Protein AF-A0A7S1HS70-F1 (afdb_monomer_lite)

Secondary structure (DSSP, 8-state):
-----PPPPPPP----------EETTEEHHHHHHHHHHHTTT---SSEEEETTTTEEEE-GGG---HHHHHHHHHHHHHHHHHHHHHHHHHS-----HHHHHHHHHHHHHHHHHHHHHHHHHHHHHHHGGGT--HHHHHHHHHHHHHHHHHHHHHHHHHTT--THHHHHHHHHHHHHS-GGG--

pLDDT: mean 82.98, std 17.83, range [34.03, 96.62]

Foldseek 3Di:
DDDDDDDDDDDDDDDPPPDPQDAQLNHGQLVVVVQLLCLLLLHHDDQWHQDPVVRFIFGHVNSNDDPVVRVLSRLSSLNSSLLVLLVVLLPPDDPADPLVVVLSVVSVVLSVVSVVLSVVVVVVCVVQPCPVDDSVVSSVSCVVSSVVSVLSSVLSVVQSPDHDVRNVVSVVCCVVPPDPVPPD

Organism: NCBI:txid73025

InterPro domains:
  IPR007259 Gamma-tubulin complex component protein [PTHR19302] (27-183)
  IPR041470 Gamma tubulin complex component protein, N-terminal [PF17681] (33-183)

Structure (mmCIF, N/CA/C/O backbone):
data_AF-A0A7S1HS70-F1
#
_entry.id   AF-A0A7S1HS70-F1
#
loop_
_atom_site.group_PDB
_atom_site.id
_atom_site.type_symbol
_atom_site.label_atom_id
_atom_site.label_alt_id
_atom_site.label_comp_id
_atom_site.label_asym_id
_atom_site.label_entity_id
_atom_site.label_seq_id
_atom_site.pdbx_PDB_ins_code
_atom_site.Cartn_x
_atom_site.Cartn_y
_atom_site.Cartn_z
_atom_site.occupancy
_atom_site.B_iso_or_equiv
_atom_site.auth_seq_id
_atom_site.auth_comp_id
_atom_site.auth_asym_id
_atom_site.auth_atom_id
_atom_site.pdbx_PDB_model_num
ATOM 1 N N . LEU A 1 1 ? -27.658 -26.715 51.120 1.00 42.38 1 LEU A N 1
ATOM 2 C CA . LEU A 1 1 ? -26.267 -26.371 50.750 1.00 42.38 1 LEU A CA 1
ATOM 3 C C . LEU A 1 1 ? -26.283 -25.408 49.563 1.00 42.38 1 LEU A C 1
ATOM 5 O O . LEU A 1 1 ? -26.496 -25.846 48.443 1.00 42.38 1 LEU A O 1
ATOM 9 N N . ARG A 1 2 ? -26.165 -24.095 49.806 1.00 34.03 2 ARG A N 1
ATOM 10 C CA . ARG A 1 2 ? -26.038 -23.062 48.760 1.00 34.03 2 ARG A CA 1
ATOM 11 C C . ARG A 1 2 ? -24.635 -22.465 48.862 1.00 34.03 2 ARG A C 1
ATOM 13 O O . ARG A 1 2 ? -24.310 -21.880 49.890 1.00 34.03 2 ARG A O 1
ATOM 20 N N . ALA A 1 3 ? -23.816 -22.661 47.832 1.00 40.47 3 ALA A N 1
ATOM 21 C CA . ALA A 1 3 ? -22.473 -22.103 47.753 1.00 40.47 3 ALA A CA 1
ATOM 22 C C . ALA A 1 3 ? -22.544 -20.601 47.434 1.00 40.47 3 ALA A C 1
ATOM 24 O O . ALA A 1 3 ? -23.24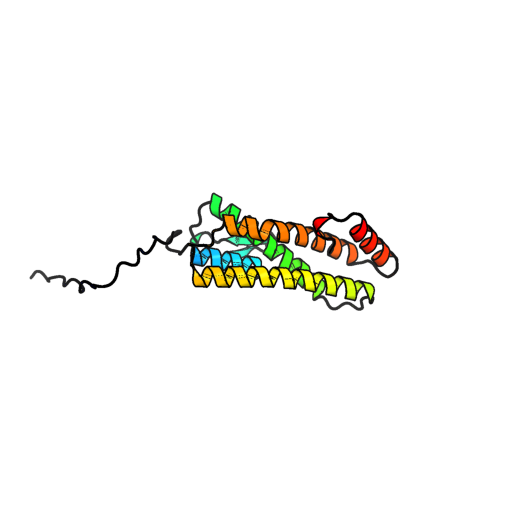6 -20.167 46.520 1.00 40.47 3 ALA A O 1
ATOM 25 N N . ARG A 1 4 ? -21.845 -19.815 48.251 1.00 35.72 4 ARG A N 1
ATOM 26 C CA . ARG A 1 4 ? -21.725 -18.360 48.185 1.00 35.72 4 ARG A CA 1
ATOM 27 C C . ARG A 1 4 ? -20.687 -18.026 47.111 1.00 35.72 4 ARG A C 1
ATOM 29 O O . ARG A 1 4 ? -19.523 -18.360 47.274 1.00 35.72 4 ARG A O 1
ATOM 36 N N . VAL A 1 5 ? -21.118 -17.404 46.017 1.00 45.28 5 VAL A N 1
ATOM 37 C CA . VAL A 1 5 ? -20.221 -16.875 44.979 1.00 45.28 5 VAL A CA 1
ATOM 38 C C . VAL A 1 5 ? -19.510 -15.646 45.552 1.00 45.28 5 VAL A C 1
ATOM 40 O O . VAL A 1 5 ? -20.141 -14.609 45.774 1.00 45.28 5 VAL A O 1
ATOM 43 N N . GLU A 1 6 ? -18.217 -15.774 45.849 1.00 35.91 6 GLU A N 1
ATOM 44 C CA . GLU A 1 6 ? -17.352 -14.644 46.193 1.00 35.91 6 GLU A CA 1
ATOM 45 C C . GLU A 1 6 ? -17.137 -13.756 44.961 1.00 35.91 6 GLU A C 1
ATOM 47 O O . GLU A 1 6 ? -16.857 -14.234 43.862 1.00 35.91 6 GLU A O 1
ATOM 52 N N . ARG A 1 7 ? -17.317 -12.442 45.137 1.00 38.91 7 ARG A N 1
ATOM 53 C CA . ARG A 1 7 ? -17.050 -11.433 44.103 1.00 38.91 7 ARG A CA 1
ATOM 54 C C . ARG A 1 7 ? -15.573 -11.021 44.159 1.00 38.91 7 ARG A C 1
ATOM 56 O O . ARG A 1 7 ? -15.053 -10.890 45.267 1.00 38.91 7 ARG A O 1
ATOM 63 N N . PRO A 1 8 ? -14.925 -10.729 43.019 1.00 40.25 8 PRO A N 1
ATOM 64 C CA . PRO A 1 8 ? -13.563 -10.207 43.014 1.00 40.25 8 PRO A CA 1
ATOM 65 C C . PRO A 1 8 ? -13.504 -8.765 43.561 1.00 40.25 8 PRO A C 1
ATOM 67 O O . PRO A 1 8 ? -14.520 -8.055 43.558 1.00 40.25 8 PRO A O 1
ATOM 70 N N . PRO A 1 9 ? -12.331 -8.323 44.058 1.00 40.44 9 PRO A N 1
ATOM 71 C CA . PRO A 1 9 ? -12.185 -7.053 44.758 1.00 40.44 9 PRO A CA 1
ATOM 72 C C . PRO A 1 9 ? -12.348 -5.854 43.815 1.00 40.44 9 PRO A C 1
ATOM 74 O O . PRO A 1 9 ? -11.911 -5.865 42.666 1.00 40.44 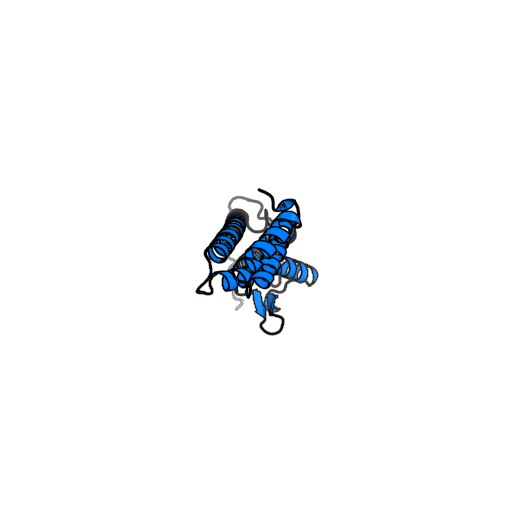9 PRO A O 1
ATOM 77 N N . ARG A 1 10 ? -12.977 -4.793 44.334 1.00 44.31 10 ARG A N 1
ATOM 78 C CA . ARG A 1 10 ? -13.121 -3.496 43.661 1.00 44.31 10 ARG A CA 1
ATOM 79 C C . ARG A 1 10 ? -11.757 -2.807 43.589 1.00 44.31 10 ARG A C 1
ATOM 81 O O . ARG A 1 10 ? -11.212 -2.446 44.630 1.00 44.31 10 ARG A O 1
ATOM 88 N N . SER A 1 11 ? -11.236 -2.589 42.383 1.00 46.66 11 SER A N 1
ATOM 89 C CA . SER A 1 11 ? -10.095 -1.701 42.172 1.00 46.66 11 SER A CA 1
ATOM 90 C C . SER A 1 11 ? -10.536 -0.242 42.326 1.00 46.66 11 SER A C 1
ATOM 92 O O . SER A 1 11 ? -11.478 0.230 41.690 1.00 46.66 11 SER A O 1
ATOM 94 N N . VAL A 1 12 ? -9.855 0.464 43.225 1.00 47.16 12 VAL A N 1
ATOM 95 C CA . VAL A 1 12 ? -9.922 1.915 43.401 1.00 47.16 12 VAL A CA 1
ATOM 96 C C . VAL A 1 12 ? -8.691 2.486 42.701 1.00 47.16 12 VAL A C 1
ATOM 98 O O . VAL A 1 12 ? -7.574 2.152 43.087 1.00 47.16 12 VAL A O 1
ATOM 101 N N . GLY A 1 13 ? -8.871 3.323 41.677 1.00 38.88 13 GLY A N 1
ATOM 102 C CA . GLY A 1 13 ? -7.750 4.029 41.053 1.00 38.88 13 GLY A CA 1
ATOM 103 C C . GLY A 1 13 ? -8.094 4.756 39.754 1.00 38.88 13 GLY A C 1
ATOM 104 O O . GLY A 1 13 ? -8.342 4.117 38.742 1.00 38.88 13 GLY A O 1
ATOM 105 N N . GLY A 1 14 ? -8.069 6.094 39.807 1.00 35.25 14 GLY A N 1
ATOM 106 C CA . GLY A 1 14 ? -7.708 6.993 38.700 1.00 35.25 14 GLY A CA 1
ATOM 107 C C . GLY A 1 14 ? -8.530 6.910 37.413 1.00 35.25 14 GLY A C 1
ATOM 108 O O . GLY A 1 14 ? -8.144 6.233 36.468 1.00 35.25 14 GLY A O 1
ATOM 109 N N . GLY A 1 15 ? -9.612 7.688 37.333 1.00 36.94 15 GLY A N 1
ATOM 110 C CA . GLY A 1 15 ? -10.400 7.869 36.114 1.00 36.94 15 GLY A CA 1
ATOM 111 C C . GLY 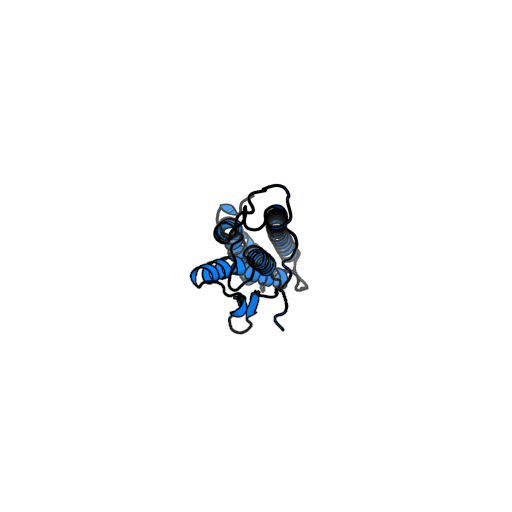A 1 15 ? -9.650 8.634 35.019 1.00 36.94 15 GLY A C 1
ATOM 112 O O . GLY A 1 15 ? -9.931 9.805 34.779 1.00 36.94 15 GLY A O 1
ATOM 113 N N . ALA A 1 16 ? -8.749 7.960 34.305 1.00 42.34 16 ALA A N 1
ATOM 114 C CA . ALA A 1 16 ? -8.543 8.257 32.896 1.00 42.34 16 ALA A CA 1
ATOM 115 C C . ALA A 1 16 ? -9.801 7.769 32.172 1.00 42.34 16 ALA A C 1
ATOM 117 O O . ALA A 1 16 ? -10.142 6.588 32.218 1.00 42.34 16 ALA A O 1
ATOM 118 N N . ARG A 1 17 ? -10.548 8.692 31.567 1.00 39.94 17 ARG A N 1
ATOM 119 C CA . ARG A 1 17 ? -11.724 8.380 30.755 1.00 39.94 17 ARG A CA 1
ATOM 120 C C . ARG A 1 17 ? -11.260 7.555 29.550 1.00 39.94 17 ARG A C 1
ATOM 122 O O . ARG A 1 17 ? -10.901 8.128 28.528 1.00 39.94 17 ARG A O 1
ATOM 129 N N . LEU A 1 18 ? -11.226 6.229 29.690 1.00 43.59 18 LEU A N 1
ATOM 130 C CA . LEU A 1 18 ? -11.027 5.303 28.581 1.00 43.59 18 LEU A CA 1
ATOM 131 C C . LEU A 1 18 ? -12.196 5.540 27.626 1.00 43.59 18 LEU A C 1
ATOM 133 O O . LEU A 1 18 ? -13.344 5.219 27.939 1.00 43.59 18 LEU A O 1
ATOM 137 N N . GLN A 1 19 ? -11.926 6.215 26.509 1.00 49.56 19 GLN A N 1
ATOM 138 C CA . GLN A 1 19 ? -12.885 6.263 25.415 1.00 49.56 19 GLN A CA 1
ATOM 139 C C . GLN A 1 19 ? -13.170 4.805 25.029 1.00 49.56 19 GLN A C 1
ATOM 141 O O . GLN A 1 19 ? -12.221 4.021 24.981 1.00 49.56 19 GLN A O 1
ATOM 146 N N . PRO A 1 20 ? -14.433 4.401 24.829 1.00 53.44 20 PRO A N 1
ATOM 147 C CA . PRO A 1 20 ? -14.717 3.041 24.405 1.00 53.44 20 PRO A CA 1
ATOM 148 C C . PRO A 1 20 ? -14.046 2.828 23.047 1.00 53.44 20 PRO A C 1
ATOM 150 O O . PRO A 1 20 ? -14.456 3.436 22.060 1.00 53.44 20 PRO A O 1
ATOM 153 N N . GLU A 1 21 ? -12.986 2.016 23.008 1.00 62.22 21 GLU A N 1
ATOM 154 C CA . GLU A 1 21 ? -12.428 1.542 21.745 1.00 62.22 21 GLU A CA 1
ATOM 155 C C . GLU A 1 21 ? -13.569 0.879 20.970 1.00 62.22 21 GLU A C 1
ATOM 157 O O . GLU A 1 21 ? -14.346 0.104 21.532 1.00 62.22 21 GLU A O 1
ATOM 162 N N . ALA A 1 22 ? -13.744 1.237 19.700 1.00 74.06 22 ALA A N 1
ATOM 163 C CA . ALA A 1 22 ? -14.735 0.569 18.874 1.00 74.06 22 ALA A CA 1
ATOM 164 C C . ALA A 1 22 ? -14.267 -0.869 18.613 1.00 74.06 22 ALA A C 1
ATOM 166 O O . ALA A 1 22 ? -13.096 -1.098 18.317 1.00 74.06 22 ALA A O 1
ATOM 167 N N . TYR A 1 23 ? -15.185 -1.831 18.709 1.00 79.62 23 TYR A N 1
ATOM 168 C CA . TYR A 1 23 ? -14.919 -3.238 18.408 1.00 79.62 23 TYR A CA 1
ATOM 169 C C . TYR A 1 23 ? -15.801 -3.707 17.248 1.00 79.62 23 TYR A C 1
ATOM 171 O O . TYR A 1 23 ? -16.989 -3.379 17.190 1.00 79.62 23 TYR A O 1
ATOM 179 N N . TRP A 1 24 ? -15.245 -4.527 16.357 1.00 82.44 24 TRP A N 1
ATOM 180 C CA . TRP A 1 24 ? -15.966 -5.235 15.296 1.00 82.44 24 TRP A CA 1
ATOM 181 C C . TRP A 1 24 ? -15.868 -6.736 15.560 1.00 82.44 24 TRP A C 1
ATOM 183 O O . TRP A 1 24 ? -14.778 -7.288 15.588 1.00 82.44 24 TRP A O 1
ATOM 193 N N . ALA A 1 25 ? -16.999 -7.378 15.871 1.00 82.31 25 ALA A N 1
ATOM 194 C CA . ALA A 1 25 ? -17.055 -8.779 16.322 1.00 82.31 25 ALA A CA 1
ATOM 195 C C . ALA A 1 25 ? -16.042 -9.150 17.434 1.00 82.31 25 ALA A C 1
ATOM 197 O O . ALA A 1 25 ? -15.530 -10.262 17.476 1.00 82.31 25 ALA A O 1
ATOM 198 N N . GLY A 1 26 ? -15.758 -8.224 18.358 1.00 82.75 26 GLY A N 1
ATOM 199 C CA . GLY A 1 26 ? -14.789 -8.441 19.442 1.00 82.75 26 GLY A CA 1
ATOM 200 C C . GLY A 1 26 ? -13.333 -8.136 19.071 1.00 82.75 26 GLY A C 1
ATOM 201 O O . GLY A 1 26 ? -12.466 -8.203 19.938 1.00 82.75 26 GLY A O 1
ATOM 202 N N . VAL A 1 27 ? -13.065 -7.726 17.830 1.00 86.75 27 VAL A N 1
ATOM 203 C CA . VAL A 1 27 ? -11.756 -7.241 17.382 1.00 86.75 27 VAL A CA 1
ATOM 204 C C . VAL A 1 27 ? -11.667 -5.725 17.591 1.00 86.75 27 VAL A C 1
ATOM 206 O O . VAL A 1 27 ? -12.553 -5.011 17.116 1.00 86.75 27 VAL A O 1
ATOM 209 N N . PRO A 1 28 ? -10.634 -5.200 18.277 1.00 90.00 28 PRO A N 1
ATOM 210 C CA . PRO A 1 28 ? -10.442 -3.757 18.413 1.00 90.00 28 PRO A CA 1
ATOM 211 C C . PRO A 1 28 ? -10.252 -3.084 17.048 1.00 90.00 28 PRO A C 1
ATOM 213 O O . PRO A 1 28 ? -9.500 -3.581 16.209 1.00 90.00 28 PRO A O 1
ATOM 216 N N . GLU A 1 29 ? -10.843 -1.908 16.837 1.00 89.88 29 GLU A N 1
ATOM 217 C CA . GLU A 1 29 ? -10.663 -1.130 15.602 1.00 89.88 29 GLU A CA 1
ATOM 218 C C . GLU A 1 29 ? -9.180 -0.854 15.322 1.00 89.88 29 GLU A C 1
ATOM 220 O O . GLU A 1 29 ? -8.735 -0.972 14.183 1.00 89.88 29 GLU A O 1
ATOM 225 N N . ALA A 1 30 ? -8.388 -0.571 16.362 1.00 92.00 30 ALA A N 1
ATOM 226 C CA . ALA A 1 30 ? -6.947 -0.373 16.236 1.00 92.00 30 ALA A CA 1
ATOM 227 C C . ALA A 1 30 ? -6.222 -1.598 15.645 1.00 92.00 30 ALA A C 1
ATOM 229 O O . ALA A 1 30 ? -5.277 -1.428 14.876 1.00 92.00 30 ALA A O 1
ATOM 230 N N . ALA A 1 31 ? -6.684 -2.819 15.940 1.00 93.06 31 ALA A N 1
ATOM 231 C CA . ALA A 1 31 ? -6.126 -4.033 15.350 1.00 93.06 31 ALA A CA 1
ATOM 232 C C . ALA A 1 31 ? -6.428 -4.104 13.846 1.00 93.06 31 ALA A C 1
ATOM 234 O O . ALA A 1 31 ? -5.541 -4.417 13.058 1.00 93.06 31 ALA A O 1
ATOM 235 N N . ILE A 1 32 ? -7.634 -3.717 13.421 1.00 94.38 32 ILE A N 1
ATOM 236 C CA . ILE A 1 32 ? -7.966 -3.667 11.991 1.00 94.38 32 ILE A CA 1
ATOM 237 C C . ILE A 1 32 ? -7.217 -2.537 11.278 1.00 94.38 32 ILE A C 1
ATOM 239 O O . ILE A 1 32 ? -6.747 -2.727 10.161 1.00 94.38 32 ILE A O 1
ATOM 243 N N . LEU A 1 33 ? -7.032 -1.376 11.910 1.00 95.75 33 LEU A N 1
ATOM 244 C CA . LEU A 1 33 ? -6.190 -0.311 11.352 1.00 95.75 33 LEU A CA 1
ATOM 245 C C . LEU A 1 33 ? -4.734 -0.772 11.181 1.00 95.75 33 LEU A C 1
ATOM 247 O O . LEU A 1 33 ? -4.098 -0.429 10.185 1.00 95.75 33 LEU A O 1
ATOM 251 N N . GLN A 1 34 ? -4.219 -1.575 12.115 1.00 95.44 34 GLN A N 1
ATOM 252 C CA . GLN A 1 34 ? -2.879 -2.152 12.024 1.00 95.44 34 GLN A CA 1
ATOM 253 C C . GLN A 1 34 ? -2.773 -3.131 10.845 1.00 95.44 34 GLN A C 1
ATOM 255 O O . GLN A 1 34 ? -1.820 -3.043 10.072 1.00 95.44 34 GLN A O 1
ATOM 260 N N . GLU A 1 35 ? -3.772 -3.996 10.661 1.00 95.56 35 GLU A N 1
ATOM 261 C CA . GLU A 1 35 ? -3.879 -4.907 9.513 1.00 95.56 35 GLU A CA 1
ATOM 262 C C . GLU A 1 35 ? -3.942 -4.153 8.181 1.00 95.56 35 GLU A C 1
ATOM 264 O O . GLU A 1 35 ? -3.248 -4.502 7.229 1.00 95.56 35 GLU A O 1
ATOM 269 N N . VAL A 1 36 ? -4.715 -3.065 8.120 1.00 96.62 36 VAL A N 1
ATOM 270 C CA . VAL A 1 36 ? -4.788 -2.196 6.936 1.00 96.62 36 VAL A CA 1
ATOM 271 C C . VAL A 1 36 ? -3.422 -1.590 6.620 1.00 96.62 36 VAL A C 1
ATOM 273 O O . VAL A 1 36 ? -3.035 -1.529 5.454 1.00 96.62 36 VAL A O 1
ATOM 276 N N . LEU A 1 37 ? -2.672 -1.158 7.638 1.00 96.38 37 LEU A N 1
ATOM 277 C CA . LEU A 1 37 ? -1.322 -0.621 7.458 1.00 96.38 37 LEU A CA 1
ATOM 278 C C . LEU A 1 37 ? -0.310 -1.693 7.032 1.00 96.38 37 LEU A C 1
ATOM 280 O O . LEU A 1 37 ? 0.629 -1.350 6.319 1.00 96.38 37 LEU A O 1
ATOM 284 N N . TYR A 1 38 ? -0.479 -2.959 7.428 1.00 95.44 38 TYR A N 1
ATOM 285 C CA . TYR A 1 38 ? 0.323 -4.067 6.895 1.00 95.44 38 TYR A CA 1
ATOM 286 C C . TYR A 1 38 ? -0.003 -4.341 5.429 1.00 95.44 38 TYR A C 1
ATOM 288 O O . TYR A 1 38 ? 0.905 -4.350 4.596 1.00 95.44 38 TYR A O 1
ATOM 296 N N . ALA A 1 39 ? -1.288 -4.435 5.089 1.00 96.12 39 ALA A N 1
ATOM 297 C CA . ALA A 1 39 ? -1.722 -4.610 3.709 1.00 96.12 39 ALA A CA 1
ATOM 298 C C . ALA A 1 39 ? -1.242 -3.458 2.814 1.00 96.12 39 ALA A C 1
ATOM 300 O O . ALA A 1 39 ? -0.781 -3.704 1.707 1.00 96.12 39 ALA A O 1
ATOM 301 N N . ALA A 1 40 ? -1.250 -2.213 3.307 1.00 94.94 40 ALA A N 1
ATOM 302 C CA . ALA A 1 40 ? -0.706 -1.045 2.609 1.00 94.94 40 ALA A CA 1
ATOM 303 C C . ALA A 1 40 ? 0.813 -1.133 2.334 1.00 94.94 40 ALA A C 1
ATOM 305 O O . ALA A 1 40 ? 1.310 -0.478 1.4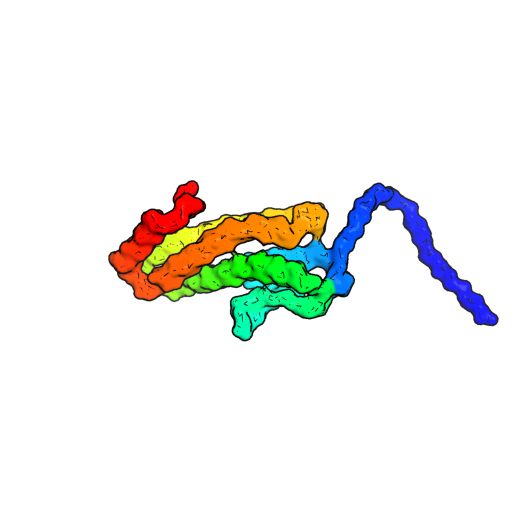25 1.00 94.94 40 ALA A O 1
ATOM 306 N N . GLN A 1 41 ? 1.559 -1.962 3.071 1.00 92.69 41 GLN A N 1
ATOM 307 C CA . GLN A 1 41 ? 2.975 -2.261 2.795 1.00 92.69 41 GLN A CA 1
ATOM 308 C C . GLN A 1 41 ? 3.158 -3.407 1.796 1.00 92.69 41 GLN A C 1
ATOM 310 O O . GLN A 1 41 ? 4.291 -3.758 1.477 1.00 92.69 41 GLN A O 1
ATOM 315 N N . GLY A 1 42 ? 2.064 -4.009 1.326 1.00 93.06 42 GLY A N 1
ATOM 316 C CA . GLY A 1 42 ? 2.112 -5.211 0.509 1.00 93.06 42 GLY A CA 1
ATOM 317 C C . GLY A 1 42 ? 2.308 -6.495 1.317 1.00 93.06 42 GLY A C 1
ATOM 318 O O . GLY A 1 42 ? 2.741 -7.496 0.752 1.00 93.06 42 GLY A O 1
ATOM 319 N N . ILE A 1 43 ? 2.023 -6.474 2.625 1.00 93.50 43 ILE A N 1
ATOM 320 C CA . ILE A 1 43 ? 2.219 -7.606 3.538 1.00 93.50 43 ILE A CA 1
ATOM 321 C C . ILE A 1 43 ? 0.857 -8.186 3.929 1.00 93.50 43 ILE A C 1
ATOM 323 O O . ILE A 1 43 ? -0.045 -7.449 4.323 1.00 93.50 43 ILE A O 1
ATOM 327 N N . GLU A 1 44 ? 0.719 -9.507 3.843 1.00 94.31 44 GLU A N 1
ATOM 328 C CA . GLU A 1 44 ? -0.457 -10.224 4.341 1.00 94.31 44 GLU A CA 1
ATOM 329 C C . GLU A 1 44 ? -0.466 -10.261 5.876 1.00 94.31 44 GLU A C 1
ATOM 331 O O . GLU A 1 44 ? 0.557 -10.522 6.514 1.00 94.31 44 GLU A O 1
ATOM 336 N N . GLY A 1 45 ? -1.625 -9.971 6.463 1.00 93.31 45 GLY A N 1
ATOM 337 C CA . GLY A 1 45 ? -1.855 -9.971 7.904 1.00 93.31 45 GLY A CA 1
ATOM 338 C C . GLY A 1 45 ? -2.668 -11.178 8.370 1.00 93.31 45 GLY A C 1
ATOM 339 O O . GLY A 1 45 ? -2.761 -12.198 7.693 1.00 93.31 45 GLY A O 1
ATOM 340 N N . HIS A 1 46 ? -3.266 -11.067 9.553 1.00 93.50 46 HIS A N 1
ATOM 341 C CA . HIS A 1 46 ? -4.159 -12.091 10.091 1.00 93.50 46 HIS A CA 1
ATOM 342 C C . HIS A 1 46 ? -5.581 -12.011 9.513 1.00 93.50 46 HIS A C 1
ATOM 344 O O . HIS A 1 46 ? -6.172 -13.034 9.181 1.00 93.50 46 HIS A O 1
ATOM 350 N N . TYR A 1 47 ? -6.111 -10.795 9.387 1.00 94.75 47 TYR A N 1
ATOM 351 C CA . TYR A 1 47 ? -7.465 -10.506 8.918 1.00 94.75 47 TYR A CA 1
ATOM 352 C C . TYR A 1 47 ? -7.493 -9.985 7.483 1.00 94.75 47 TYR A C 1
ATOM 354 O O . TYR A 1 47 ? -8.555 -9.973 6.869 1.00 94.75 47 TYR A O 1
ATOM 362 N N . ILE A 1 48 ? -6.368 -9.508 6.941 1.00 96.19 48 ILE A N 1
ATOM 363 C CA . ILE A 1 48 ? -6.290 -9.030 5.556 1.00 96.19 48 ILE A CA 1
ATOM 364 C C . ILE A 1 48 ? -5.272 -9.857 4.780 1.00 96.19 48 ILE A C 1
ATOM 366 O O . ILE A 1 48 ? -4.073 -9.783 5.033 1.00 96.19 48 ILE A O 1
ATOM 370 N N . LEU A 1 49 ? -5.765 -10.606 3.798 1.00 95.56 49 LEU A N 1
ATOM 371 C CA . LEU A 1 49 ? -4.985 -11.543 2.990 1.00 95.56 49 LEU A CA 1
ATOM 372 C C . LEU A 1 49 ? -5.074 -11.172 1.510 1.00 95.56 49 LEU A C 1
ATOM 374 O O . LEU A 1 49 ? -6.047 -10.540 1.083 1.00 95.56 49 LEU A O 1
ATOM 378 N N . LEU A 1 50 ? -4.075 -11.557 0.720 1.00 94.06 50 LEU A N 1
ATOM 379 C CA . LEU A 1 50 ? -4.119 -11.395 -0.727 1.00 94.06 50 LEU A CA 1
ATOM 380 C C . LEU A 1 50 ? -5.002 -12.499 -1.315 1.00 94.06 50 LEU A C 1
ATOM 382 O O . LEU A 1 50 ? -4.706 -13.685 -1.201 1.00 94.06 50 LEU A O 1
ATOM 386 N N . ASP A 1 51 ? -6.097 -12.113 -1.963 1.00 94.38 51 ASP A N 1
ATOM 387 C CA . ASP A 1 51 ? -6.935 -13.057 -2.691 1.00 94.38 51 ASP A CA 1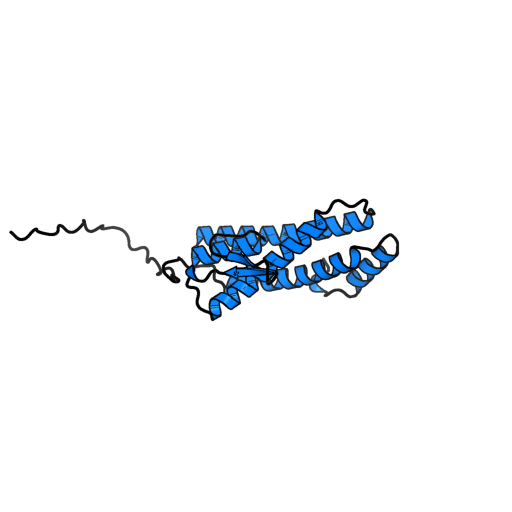
ATOM 388 C C . ASP A 1 51 ? -6.345 -13.292 -4.092 1.00 94.38 51 ASP A C 1
ATOM 390 O O . ASP A 1 51 ? -6.379 -12.374 -4.918 1.00 94.38 51 ASP A O 1
ATOM 394 N N . PRO A 1 52 ? -5.845 -14.504 -4.403 1.00 91.19 52 PRO A N 1
ATOM 395 C CA . PRO A 1 52 ? -5.211 -14.786 -5.687 1.00 91.19 52 PRO A CA 1
ATOM 396 C C . PRO A 1 52 ? -6.201 -14.769 -6.856 1.00 91.19 52 PRO A C 1
ATOM 398 O O . PRO A 1 52 ? -5.787 -14.615 -8.001 1.00 91.19 52 PRO A O 1
ATOM 401 N N . ILE A 1 53 ? -7.503 -14.935 -6.596 1.00 93.25 53 ILE A N 1
ATOM 402 C CA . ILE A 1 53 ? -8.521 -14.978 -7.652 1.00 93.25 53 ILE A CA 1
ATOM 403 C C . ILE A 1 53 ? -8.813 -13.570 -8.160 1.00 93.25 53 ILE A C 1
ATOM 405 O O . ILE A 1 53 ? -8.953 -13.353 -9.361 1.00 93.25 53 ILE A O 1
ATOM 409 N N . SER A 1 54 ? -8.928 -12.612 -7.243 1.00 91.12 54 SER A N 1
ATOM 410 C CA . SER A 1 54 ? -9.220 -11.222 -7.595 1.00 91.12 54 SER A CA 1
ATOM 411 C C . SER A 1 54 ? -8.001 -10.308 -7.630 1.00 91.12 54 SER A C 1
ATOM 413 O O . SER A 1 54 ? -8.171 -9.125 -7.915 1.00 91.12 54 SER A O 1
ATOM 415 N N . ASP A 1 55 ? -6.814 -10.853 -7.348 1.00 93.81 55 ASP A N 1
ATOM 416 C CA . ASP A 1 55 ? -5.538 -10.138 -7.273 1.00 93.81 55 ASP A CA 1
ATOM 417 C C . ASP A 1 55 ? -5.652 -8.861 -6.426 1.00 93.81 55 ASP A C 1
ATOM 419 O O . ASP A 1 55 ? -5.337 -7.753 -6.853 1.00 93.81 55 ASP A O 1
ATOM 423 N N . ALA A 1 56 ? -6.218 -9.002 -5.225 1.00 93.88 56 ALA A N 1
ATOM 424 C CA . ALA A 1 56 ? -6.482 -7.879 -4.337 1.00 93.88 56 ALA A CA 1
ATOM 425 C C . ALA A 1 56 ? -6.467 -8.307 -2.871 1.00 93.88 56 ALA A C 1
ATOM 427 O O . ALA A 1 56 ? -6.932 -9.387 -2.511 1.00 93.88 56 ALA A O 1
ATOM 428 N N . PHE A 1 57 ? -5.995 -7.420 -2.001 1.00 95.19 57 PHE A N 1
ATOM 429 C CA . PHE A 1 57 ? -6.112 -7.606 -0.559 1.00 95.19 57 PHE A CA 1
ATOM 430 C C . PHE A 1 57 ? -7.582 -7.565 -0.123 1.00 95.19 57 PHE A C 1
ATOM 432 O O . PHE A 1 57 ? -8.332 -6.642 -0.470 1.00 95.19 57 PHE A O 1
ATOM 439 N N . ARG A 1 58 ? -7.997 -8.561 0.661 1.00 94.38 58 ARG A N 1
ATOM 440 C CA . ARG A 1 58 ? -9.359 -8.700 1.179 1.00 94.38 58 ARG A CA 1
ATOM 441 C C . ARG A 1 58 ? -9.351 -8.956 2.669 1.00 94.38 58 ARG A C 1
ATOM 443 O O . ARG A 1 58 ? -8.569 -9.753 3.172 1.00 94.38 58 ARG A O 1
ATOM 450 N N . ILE A 1 59 ? -10.282 -8.292 3.343 1.00 94.56 59 ILE A N 1
ATOM 451 C CA . ILE A 1 59 ? -10.568 -8.556 4.743 1.00 94.56 59 ILE A CA 1
ATOM 452 C C . ILE A 1 59 ? -11.446 -9.798 4.883 1.00 94.56 59 ILE A C 1
ATOM 454 O O . ILE A 1 59 ? -12.419 -9.963 4.138 1.00 94.56 59 ILE A O 1
ATOM 458 N N . THR A 1 60 ? -11.095 -10.660 5.825 1.00 93.00 60 THR A N 1
ATOM 459 C CA . THR A 1 60 ? -11.804 -11.895 6.136 1.00 93.00 60 THR A CA 1
ATOM 460 C C . THR A 1 60 ? -13.126 -11.613 6.866 1.00 93.00 60 THR A C 1
ATOM 462 O O . THR A 1 60 ? -13.352 -10.538 7.431 1.00 93.00 60 THR A O 1
ATOM 465 N N . GLU A 1 61 ? -14.070 -12.554 6.801 1.00 88.31 61 GLU A N 1
ATOM 466 C CA . GLU A 1 61 ? -15.416 -12.372 7.371 1.00 88.31 61 GLU A CA 1
ATOM 467 C C . GLU A 1 61 ? -15.438 -12.425 8.908 1.00 88.31 61 GLU A C 1
ATOM 469 O O . GLU A 1 61 ? -16.263 -11.765 9.541 1.00 88.31 61 GLU A O 1
ATOM 474 N N . ASP A 1 62 ? -14.506 -13.156 9.512 1.00 86.50 62 ASP A N 1
ATOM 475 C CA . ASP A 1 62 ? -14.323 -13.291 10.962 1.00 86.50 62 ASP A CA 1
ATOM 476 C C . ASP A 1 62 ? -13.867 -11.992 11.645 1.00 86.50 62 ASP A C 1
ATOM 478 O O . ASP A 1 62 ? -14.131 -11.806 12.830 1.00 86.50 62 ASP A O 1
ATOM 482 N N . ALA A 1 63 ? -13.307 -11.037 10.894 1.00 88.31 63 ALA A N 1
ATOM 483 C CA . ALA A 1 63 ? -13.014 -9.692 11.390 1.00 88.31 63 ALA A CA 1
ATOM 484 C C . ALA A 1 63 ? -14.281 -8.870 11.724 1.00 88.31 63 ALA A C 1
ATOM 486 O O . ALA A 1 63 ? -14.190 -7.794 12.315 1.00 88.31 63 ALA A O 1
ATOM 487 N N . GLY A 1 64 ? -15.472 -9.321 11.301 1.00 88.06 64 GLY A N 1
ATOM 488 C CA . GLY A 1 64 ? -16.752 -8.706 11.672 1.00 88.06 64 GLY A CA 1
ATOM 489 C C . GLY A 1 64 ? -16.972 -7.279 11.169 1.00 88.06 64 GLY A C 1
ATOM 490 O O . GLY A 1 64 ? -17.814 -6.553 11.701 1.00 88.06 64 GLY A O 1
ATOM 491 N N . VAL A 1 65 ? -16.203 -6.849 10.167 1.00 89.12 65 VAL A N 1
ATOM 492 C CA . VAL A 1 65 ? -16.188 -5.460 9.698 1.00 89.12 65 VAL A CA 1
ATOM 493 C C . VAL A 1 65 ? -17.458 -5.137 8.896 1.00 89.12 65 VAL A C 1
ATOM 495 O O . VAL A 1 65 ? -17.794 -5.863 7.956 1.00 89.12 65 VAL A O 1
ATOM 498 N N . PRO A 1 66 ? -18.176 -4.037 9.196 1.00 90.31 66 PRO A N 1
ATOM 499 C CA . PRO A 1 66 ? -19.355 -3.638 8.428 1.00 90.31 66 PRO A CA 1
ATOM 500 C C . PRO A 1 66 ? -19.033 -3.367 6.952 1.00 90.31 66 PRO A C 1
ATOM 502 O O . PRO A 1 66 ? -17.952 -2.879 6.631 1.00 90.31 66 PRO A O 1
ATOM 505 N N . ARG A 1 67 ? -19.996 -3.591 6.046 1.00 88.88 67 ARG A N 1
ATOM 506 C CA . ARG A 1 67 ? -19.806 -3.429 4.585 1.00 88.88 67 ARG A CA 1
ATOM 507 C C . ARG A 1 67 ? -19.166 -2.091 4.187 1.00 88.88 67 ARG A C 1
ATOM 509 O O . ARG A 1 67 ? -18.172 -2.096 3.475 1.00 88.88 67 ARG A O 1
ATOM 516 N N . GLY A 1 68 ? -19.674 -0.969 4.705 1.00 86.75 68 GLY A N 1
ATOM 517 C CA . GLY A 1 68 ? -19.113 0.354 4.395 1.00 86.75 68 GLY A CA 1
ATOM 518 C C . GLY A 1 68 ? -17.659 0.525 4.852 1.00 86.75 68 GLY A C 1
ATOM 519 O O . GLY A 1 68 ? -16.869 1.170 4.169 1.00 86.75 68 GLY A O 1
ATOM 520 N N . SER A 1 69 ? -17.275 -0.102 5.967 1.00 91.25 69 SER A N 1
ATOM 521 C CA . SER A 1 69 ? -15.885 -0.132 6.430 1.00 91.25 69 SER A CA 1
ATOM 522 C C . SER A 1 69 ? -15.026 -1.079 5.587 1.00 91.25 69 SER A C 1
ATOM 524 O O . SER A 1 69 ? -13.875 -0.753 5.319 1.00 91.25 69 SER A O 1
ATOM 526 N N . LYS A 1 70 ? -15.572 -2.203 5.096 1.00 93.00 70 LYS A N 1
ATOM 527 C CA . LYS A 1 70 ? -14.867 -3.105 4.163 1.00 93.00 70 LYS A CA 1
ATOM 528 C C . LYS A 1 70 ? -14.496 -2.401 2.854 1.00 93.00 70 LYS A C 1
ATOM 530 O O . LYS A 1 70 ? -13.408 -2.632 2.332 1.00 93.00 70 LYS A O 1
ATOM 535 N N . ASP A 1 71 ? -15.360 -1.526 2.342 1.00 93.38 71 ASP A N 1
ATOM 536 C CA . ASP A 1 71 ? -15.053 -0.741 1.140 1.00 93.38 71 ASP A CA 1
ATOM 537 C C . ASP A 1 71 ? -13.935 0.278 1.397 1.00 93.38 71 ASP A C 1
ATOM 539 O O . ASP A 1 71 ? -13.026 0.414 0.578 1.00 93.38 71 ASP A O 1
ATOM 543 N N . MET A 1 72 ? -13.935 0.919 2.572 1.00 94.25 72 MET A N 1
ATOM 544 C CA . MET A 1 72 ? -12.835 1.796 2.988 1.00 94.25 72 MET A CA 1
ATOM 545 C C . MET A 1 72 ? -11.514 1.035 3.148 1.00 94.25 72 MET A C 1
ATOM 547 O O . MET A 1 72 ? -10.478 1.509 2.688 1.00 94.25 72 MET A O 1
ATOM 551 N N . VAL A 1 73 ? -11.551 -0.154 3.758 1.00 95.56 73 VAL A N 1
ATOM 552 C CA . VAL A 1 73 ? -10.394 -1.054 3.864 1.00 95.56 73 VAL A CA 1
ATOM 553 C C . VAL A 1 73 ? -9.855 -1.373 2.472 1.00 95.56 73 VAL A C 1
ATOM 555 O O . VAL A 1 73 ? -8.679 -1.139 2.219 1.00 95.56 73 VAL A O 1
ATOM 558 N N . ARG A 1 74 ? -10.715 -1.804 1.538 1.00 94.44 74 ARG A N 1
ATOM 559 C CA . ARG A 1 74 ? -10.311 -2.108 0.156 1.00 94.44 74 ARG A CA 1
ATOM 560 C C . ARG A 1 74 ? -9.632 -0.916 -0.520 1.00 94.44 74 ARG A C 1
ATOM 562 O O . ARG A 1 74 ? -8.607 -1.099 -1.169 1.00 94.44 74 ARG A O 1
ATOM 569 N N . GLN A 1 75 ? -10.178 0.288 -0.353 1.00 93.94 75 GLN A N 1
ATOM 570 C CA . GLN A 1 75 ? -9.602 1.500 -0.933 1.00 93.94 75 GLN A CA 1
ATOM 571 C C . GLN A 1 75 ? -8.189 1.783 -0.401 1.00 93.94 75 GLN A C 1
ATOM 573 O O . GLN A 1 75 ? -7.315 2.182 -1.165 1.00 93.94 75 GLN A O 1
ATOM 578 N N . VAL A 1 76 ? -7.938 1.557 0.891 1.00 94.75 76 VAL A N 1
ATOM 579 C CA . VAL A 1 76 ? -6.588 1.710 1.455 1.00 94.75 76 VAL A CA 1
ATOM 580 C C . VAL A 1 76 ? -5.676 0.560 1.025 1.00 94.75 76 VAL A C 1
ATOM 582 O O . VAL A 1 76 ? -4.512 0.792 0.725 1.00 94.75 76 VAL A O 1
ATOM 585 N N . CYS A 1 77 ? -6.166 -0.673 0.941 1.00 95.94 77 CYS A N 1
ATOM 586 C CA . CYS A 1 77 ? -5.323 -1.800 0.549 1.00 95.94 77 CYS A CA 1
ATOM 587 C C . CYS A 1 77 ? -4.916 -1.776 -0.937 1.00 95.94 77 CYS A C 1
ATOM 589 O O . CYS A 1 77 ? -3.904 -2.378 -1.291 1.00 95.94 77 CYS A O 1
ATOM 591 N N . GLU A 1 78 ? -5.641 -1.046 -1.796 1.00 95.31 78 GLU A N 1
ATOM 592 C CA . GLU A 1 78 ? -5.259 -0.836 -3.201 1.00 95.31 78 GLU A CA 1
ATOM 593 C C . GLU A 1 78 ? -3.823 -0.301 -3.328 1.00 95.31 78 GLU A C 1
ATOM 595 O O . GLU A 1 78 ? -3.061 -0.767 -4.176 1.00 95.31 78 GLU A O 1
ATOM 600 N N . VAL A 1 79 ? -3.413 0.635 -2.463 1.00 95.12 79 VAL A N 1
ATOM 601 C CA . VAL A 1 79 ? -2.059 1.207 -2.538 1.00 95.12 79 VAL A CA 1
ATOM 602 C C . VAL A 1 79 ? -0.972 0.187 -2.195 1.00 95.12 79 VAL A C 1
ATOM 604 O O . VAL A 1 79 ? 0.095 0.212 -2.804 1.00 95.12 79 VAL A O 1
ATOM 607 N N . GLY A 1 80 ? -1.264 -0.759 -1.303 1.00 94.75 80 GLY A N 1
ATOM 608 C CA . GLY A 1 80 ? -0.355 -1.856 -0.985 1.00 94.75 80 GLY A CA 1
ATOM 609 C C . GLY A 1 80 ? -0.204 -2.860 -2.119 1.00 94.75 80 GLY A C 1
ATOM 610 O O . GLY A 1 80 ? 0.902 -3.312 -2.399 1.00 94.75 80 GLY A O 1
ATOM 611 N N . TRP A 1 81 ? -1.287 -3.145 -2.845 1.00 95.69 81 TRP A N 1
ATOM 612 C CA . TRP A 1 81 ? -1.215 -3.970 -4.052 1.00 95.69 81 TRP A CA 1
ATOM 613 C C . TRP A 1 81 ? -0.369 -3.304 -5.150 1.00 95.69 81 TRP A C 1
ATOM 615 O O . TRP A 1 81 ? 0.532 -3.934 -5.711 1.00 95.69 81 TRP A O 1
ATOM 625 N N . LEU A 1 82 ? -0.586 -2.003 -5.399 1.00 95.69 82 LEU A N 1
ATOM 626 C CA . LEU A 1 82 ? 0.237 -1.220 -6.331 1.00 95.69 82 LEU A CA 1
ATOM 627 C C . LEU A 1 82 ? 1.715 -1.246 -5.922 1.00 95.69 82 LEU A C 1
ATOM 629 O O . LEU A 1 82 ? 2.583 -1.455 -6.769 1.00 95.69 82 LEU A O 1
ATOM 633 N N . TYR A 1 83 ? 1.997 -1.061 -4.629 1.00 94.50 83 TYR A N 1
ATOM 634 C CA . TYR A 1 83 ? 3.348 -1.137 -4.080 1.00 94.50 83 TYR A CA 1
ATOM 635 C C . TYR A 1 83 ? 4.005 -2.484 -4.400 1.00 94.50 83 TYR A C 1
ATOM 637 O O . TYR A 1 83 ? 5.082 -2.494 -4.996 1.00 94.50 83 TYR A O 1
ATOM 645 N N . SER A 1 84 ? 3.343 -3.603 -4.086 1.00 93.94 84 SER A N 1
ATOM 646 C CA . SER A 1 84 ? 3.869 -4.950 -4.346 1.00 93.94 84 SER A CA 1
ATOM 647 C C . SER A 1 84 ? 4.179 -5.176 -5.824 1.00 93.94 84 SER A C 1
ATOM 649 O O . SER A 1 84 ? 5.218 -5.747 -6.160 1.00 93.94 84 SER A O 1
ATOM 651 N N . ARG A 1 85 ? 3.315 -4.693 -6.725 1.00 94.00 85 ARG A N 1
ATOM 652 C CA . ARG A 1 85 ? 3.514 -4.847 -8.171 1.00 94.00 85 ARG A CA 1
ATOM 653 C C . ARG A 1 85 ? 4.735 -4.076 -8.672 1.00 94.00 85 ARG A C 1
ATOM 655 O O . ARG A 1 85 ? 5.541 -4.616 -9.430 1.00 94.00 85 ARG A O 1
ATOM 662 N N . ILE A 1 86 ? 4.889 -2.832 -8.225 1.00 94.50 86 ILE A N 1
ATOM 663 C CA . ILE A 1 86 ? 6.019 -1.976 -8.607 1.00 94.50 86 ILE A CA 1
ATOM 664 C C . ILE A 1 86 ? 7.323 -2.508 -8.001 1.00 94.50 86 ILE A C 1
ATOM 666 O O . ILE A 1 86 ? 8.345 -2.567 -8.685 1.00 94.50 86 ILE A O 1
ATOM 670 N N . ASP A 1 87 ? 7.304 -2.918 -6.734 1.00 93.44 87 ASP A N 1
ATOM 671 C CA . ASP A 1 87 ? 8.473 -3.473 -6.052 1.00 93.44 87 ASP A CA 1
ATOM 672 C C . ASP A 1 87 ? 8.965 -4.762 -6.735 1.00 93.44 87 ASP A C 1
ATOM 674 O O . ASP A 1 87 ? 10.162 -4.900 -6.997 1.00 93.44 87 ASP A O 1
ATOM 678 N N . ALA A 1 88 ? 8.050 -5.650 -7.138 1.00 91.19 88 ALA A N 1
ATOM 679 C CA . ALA A 1 88 ? 8.379 -6.844 -7.918 1.00 91.19 88 ALA A CA 1
ATOM 680 C C . ALA A 1 88 ? 9.038 -6.500 -9.268 1.00 91.19 88 ALA A C 1
ATOM 682 O O . ALA A 1 88 ? 10.080 -7.067 -9.619 1.00 91.19 88 ALA A O 1
ATOM 683 N N . HIS A 1 89 ? 8.482 -5.529 -10.000 1.00 88.38 89 HIS A N 1
ATOM 684 C CA . HIS A 1 89 ? 9.045 -5.059 -11.271 1.00 88.38 89 HIS A CA 1
ATOM 685 C C . HIS A 1 89 ? 10.488 -4.566 -11.094 1.00 88.38 89 HIS A C 1
ATOM 687 O O . HIS A 1 89 ? 11.396 -4.930 -11.836 1.00 88.38 89 HIS A O 1
ATOM 693 N N . VAL A 1 90 ? 10.719 -3.775 -10.053 1.00 90.31 90 VAL A N 1
ATOM 694 C CA . VAL A 1 90 ? 11.986 -3.085 -9.805 1.00 90.31 90 VAL A CA 1
ATOM 695 C C . VAL A 1 90 ? 13.049 -3.984 -9.143 1.00 90.31 90 VAL A C 1
ATOM 697 O O . VAL A 1 90 ? 14.246 -3.663 -9.168 1.00 90.31 90 VAL A O 1
ATOM 700 N N . LYS A 1 91 ? 12.637 -5.113 -8.556 1.00 87.75 91 LYS A N 1
ATOM 701 C CA . LYS A 1 91 ? 13.524 -6.167 -8.038 1.00 87.75 91 LYS A CA 1
ATOM 702 C C . LYS A 1 91 ? 13.963 -7.168 -9.101 1.00 87.75 91 LYS A C 1
ATOM 704 O O . LYS A 1 91 ? 14.959 -7.850 -8.873 1.00 87.75 91 LYS A O 1
ATOM 709 N N . THR A 1 92 ? 13.268 -7.258 -10.235 1.00 81.88 92 THR A N 1
ATOM 710 C CA . THR A 1 92 ? 13.603 -8.220 -11.290 1.00 81.88 92 THR A CA 1
ATOM 711 C C . THR A 1 92 ? 14.980 -7.884 -11.881 1.00 81.88 92 THR A C 1
ATOM 713 O O . THR A 1 92 ? 15.145 -6.823 -12.489 1.00 81.88 92 THR A O 1
ATOM 716 N N . PRO A 1 93 ? 15.999 -8.747 -11.699 1.00 67.06 93 PRO A N 1
ATOM 717 C CA . PRO A 1 93 ? 17.336 -8.489 -12.209 1.00 67.06 93 PRO A CA 1
ATOM 718 C C . PRO A 1 93 ? 17.325 -8.641 -13.729 1.00 67.06 93 PRO A C 1
ATOM 720 O O . PRO A 1 93 ? 17.082 -9.719 -14.264 1.00 67.06 93 PRO A O 1
ATOM 723 N N . SER A 1 94 ? 17.590 -7.553 -14.439 1.00 66.06 94 SER A N 1
ATOM 724 C CA . SER A 1 94 ? 17.629 -7.528 -15.898 1.00 66.06 94 SER A CA 1
ATOM 725 C C . SER A 1 94 ? 18.951 -6.929 -16.373 1.00 66.06 94 SER A C 1
ATOM 727 O O . SER A 1 94 ? 19.491 -6.016 -15.742 1.00 66.06 94 SER A O 1
ATOM 729 N N . THR A 1 95 ? 19.488 -7.437 -17.492 1.00 66.31 95 THR A N 1
ATOM 730 C CA . THR A 1 95 ? 20.651 -6.875 -18.211 1.00 66.31 95 THR A CA 1
ATOM 731 C C . THR A 1 95 ? 20.244 -5.551 -18.861 1.00 66.31 95 THR A C 1
ATOM 733 O O . THR A 1 95 ? 20.091 -5.424 -20.076 1.00 66.31 95 THR A O 1
ATOM 736 N N . SER A 1 96 ? 19.931 -4.583 -18.013 1.00 71.62 96 SER A N 1
ATOM 737 C CA . SER A 1 96 ? 19.192 -3.388 -18.362 1.00 71.62 96 SER A CA 1
ATOM 738 C C . SER A 1 96 ? 20.135 -2.208 -18.563 1.00 71.62 96 SER A C 1
ATOM 740 O O . SER A 1 96 ? 21.172 -2.082 -17.911 1.00 71.62 96 SER A O 1
ATOM 742 N N . SER A 1 97 ? 19.783 -1.348 -19.519 1.00 84.75 97 SER A N 1
ATOM 743 C CA . SER A 1 97 ? 20.552 -0.138 -19.830 1.00 84.75 97 SER A CA 1
ATOM 744 C C . SER A 1 97 ? 20.672 0.799 -18.618 1.00 84.75 97 SER A C 1
ATOM 746 O O . SER A 1 97 ? 19.807 0.792 -17.743 1.00 84.75 97 SER A O 1
ATOM 748 N N . LEU A 1 98 ? 21.684 1.676 -18.599 1.00 86.44 98 LEU A N 1
ATOM 749 C CA . LEU A 1 98 ? 21.843 2.698 -17.548 1.00 86.44 98 LEU A CA 1
ATOM 750 C C . LEU A 1 98 ? 20.583 3.560 -17.364 1.00 86.44 98 LEU A C 1
ATOM 752 O O . LEU A 1 98 ? 20.224 3.902 -16.241 1.00 86.44 98 LEU A O 1
ATOM 756 N N . LEU A 1 99 ? 19.871 3.860 -18.457 1.00 86.44 99 LEU A N 1
ATOM 757 C CA . LEU A 1 99 ? 18.596 4.577 -18.398 1.00 86.44 99 LEU A CA 1
ATOM 758 C C . LEU A 1 99 ? 17.535 3.790 -17.623 1.00 86.44 99 LEU A C 1
ATOM 760 O O . LEU A 1 99 ? 16.889 4.349 -16.741 1.00 86.44 99 LEU A O 1
ATOM 764 N N . HIS A 1 100 ? 17.392 2.491 -17.888 1.00 85.94 100 HIS A N 1
ATOM 765 C CA . HIS A 1 100 ? 16.462 1.638 -17.146 1.00 85.94 100 HIS A CA 1
ATOM 766 C C . HIS A 1 100 ? 16.848 1.545 -15.662 1.00 85.94 100 HIS A C 1
ATOM 768 O O . HIS A 1 100 ? 15.993 1.680 -14.793 1.00 85.94 100 HIS A O 1
ATOM 774 N N . GLN A 1 101 ? 18.140 1.414 -15.353 1.00 88.06 101 GLN A N 1
ATOM 775 C CA . GLN A 1 101 ? 18.621 1.421 -13.969 1.00 88.06 101 GLN A CA 1
ATOM 776 C C . GLN A 1 101 ? 18.305 2.744 -13.260 1.00 88.06 101 GLN A C 1
ATOM 778 O O . GLN A 1 101 ? 17.849 2.728 -12.117 1.00 88.06 101 GLN A O 1
ATOM 783 N N . SER A 1 102 ? 18.484 3.883 -13.939 1.00 89.25 102 SER A N 1
ATOM 784 C CA . SER A 1 102 ? 18.134 5.199 -13.390 1.00 89.25 102 SER A CA 1
ATOM 785 C C . SER A 1 102 ? 16.629 5.352 -13.148 1.00 89.25 102 SER A C 1
ATOM 787 O O . SER A 1 102 ? 16.231 5.879 -12.107 1.00 89.25 102 SER A O 1
ATOM 789 N N . LEU A 1 103 ? 15.791 4.821 -14.046 1.00 88.25 103 LEU A N 1
ATOM 790 C CA . LEU A 1 103 ? 14.340 4.783 -13.875 1.00 88.25 103 LEU A CA 1
ATOM 791 C C . LEU A 1 103 ? 13.965 3.941 -12.650 1.00 88.25 103 LEU A C 1
ATOM 793 O O . LEU A 1 103 ? 13.298 4.446 -11.749 1.00 88.25 103 LEU A O 1
ATOM 797 N N . CYS A 1 104 ? 14.463 2.706 -12.562 1.00 90.31 104 CYS A N 1
ATOM 798 C CA . CYS A 1 104 ? 14.247 1.827 -11.414 1.00 90.31 104 CYS A CA 1
ATOM 799 C C . CYS A 1 104 ? 14.716 2.475 -10.106 1.00 90.31 104 CYS A C 1
ATOM 801 O O . CYS A 1 104 ? 13.994 2.442 -9.115 1.00 90.31 104 CYS A O 1
ATOM 803 N N . ALA A 1 105 ? 15.882 3.125 -10.093 1.00 90.50 105 ALA A N 1
ATOM 804 C CA . ALA A 1 105 ? 16.370 3.857 -8.925 1.00 90.50 105 ALA A CA 1
ATOM 805 C C . ALA A 1 105 ? 15.431 5.009 -8.529 1.00 90.50 105 ALA A C 1
ATOM 807 O O . ALA A 1 105 ? 15.151 5.197 -7.345 1.00 90.50 105 ALA A O 1
ATOM 808 N N . SER A 1 106 ? 14.899 5.755 -9.501 1.00 91.12 106 SER A N 1
ATOM 809 C CA . SER A 1 106 ? 13.910 6.806 -9.247 1.00 91.12 106 SER A CA 1
ATOM 810 C C . SER A 1 106 ? 12.613 6.248 -8.660 1.00 91.12 106 SER A C 1
ATOM 812 O O . SER A 1 106 ? 12.094 6.793 -7.689 1.00 91.12 106 SER A O 1
ATOM 814 N N . ILE A 1 107 ? 12.128 5.123 -9.188 1.00 92.88 107 ILE A N 1
ATOM 815 C CA . ILE A 1 107 ? 10.942 4.438 -8.669 1.00 92.88 107 ILE A CA 1
ATOM 816 C C . ILE A 1 107 ? 11.175 3.960 -7.227 1.00 92.88 107 ILE A C 1
ATOM 818 O O . ILE A 1 107 ? 10.344 4.226 -6.359 1.00 92.88 107 ILE A O 1
ATOM 822 N N . LYS A 1 108 ? 12.334 3.347 -6.928 1.00 93.19 108 LYS A N 1
ATOM 823 C CA . LYS A 1 108 ? 12.701 2.931 -5.556 1.00 93.19 108 LYS A CA 1
ATOM 824 C C . LYS A 1 108 ? 12.647 4.093 -4.562 1.00 93.19 108 LYS A C 1
ATOM 826 O O . LYS A 1 108 ? 12.238 3.887 -3.418 1.00 93.19 108 LYS A O 1
ATOM 831 N N . ARG A 1 109 ? 13.034 5.309 -4.972 1.00 92.12 109 ARG A N 1
ATOM 832 C CA . ARG A 1 109 ? 12.943 6.501 -4.107 1.00 92.12 109 ARG A CA 1
ATOM 833 C C . ARG A 1 109 ? 11.495 6.825 -3.749 1.00 92.12 109 ARG A C 1
ATOM 835 O O . ARG A 1 109 ? 11.207 6.985 -2.567 1.00 92.12 109 ARG A O 1
ATOM 842 N N . HIS A 1 110 ? 10.585 6.816 -4.722 1.00 91.50 110 HIS A N 1
ATOM 843 C CA . HIS A 1 110 ? 9.160 7.042 -4.458 1.00 91.50 110 HIS A CA 1
ATOM 844 C C . HIS A 1 110 ? 8.541 5.963 -3.559 1.00 91.50 110 HIS A C 1
ATOM 846 O O . HIS A 1 110 ? 7.790 6.293 -2.642 1.00 91.50 110 HIS A O 1
ATOM 852 N N . LEU A 1 111 ? 8.896 4.688 -3.760 1.00 93.19 111 LEU A N 1
ATOM 853 C CA . LEU A 1 111 ? 8.465 3.605 -2.866 1.00 93.19 111 LEU A CA 1
ATOM 854 C C . LEU A 1 111 ? 8.979 3.814 -1.432 1.00 93.19 111 LEU A C 1
ATOM 856 O O . LEU A 1 111 ? 8.249 3.597 -0.467 1.00 93.19 111 LEU A O 1
ATOM 860 N N . SER A 1 112 ? 10.221 4.282 -1.288 1.00 93.56 112 SER A N 1
ATOM 861 C CA . SER A 1 112 ? 10.830 4.559 0.018 1.00 93.56 112 SER A CA 1
ATOM 862 C C . SER A 1 112 ? 10.168 5.739 0.735 1.00 93.56 112 SER A C 1
ATOM 864 O O . SER A 1 112 ? 9.962 5.691 1.945 1.00 93.56 112 SER A O 1
ATOM 866 N N . GLU A 1 113 ? 9.822 6.806 0.012 1.00 91.38 113 GLU A N 1
ATOM 867 C CA . GLU A 1 113 ? 9.080 7.956 0.551 1.00 91.38 113 GLU A CA 1
ATOM 868 C C . GLU A 1 113 ? 7.697 7.545 1.059 1.00 91.38 113 GLU A C 1
ATOM 870 O O . GLU A 1 113 ? 7.309 7.911 2.168 1.00 91.38 113 GLU A O 1
ATOM 875 N N . TYR A 1 114 ? 6.986 6.729 0.282 1.00 93.44 114 TYR A N 1
ATOM 876 C CA . TYR A 1 114 ? 5.706 6.167 0.692 1.00 93.44 114 TYR A CA 1
ATOM 877 C C . TYR A 1 114 ? 5.834 5.308 1.959 1.00 93.44 114 TYR A C 1
ATOM 879 O O . TYR A 1 114 ? 5.063 5.471 2.905 1.00 93.44 114 TYR A O 1
ATOM 887 N N . PHE A 1 115 ? 6.855 4.453 2.036 1.00 92.56 115 PHE A N 1
ATOM 888 C CA . PHE A 1 115 ? 7.071 3.608 3.210 1.00 92.56 115 PHE A CA 1
ATOM 889 C C . PHE A 1 115 ? 7.368 4.417 4.487 1.00 92.56 115 PHE A C 1
ATOM 891 O O . PHE A 1 115 ? 6.931 4.046 5.581 1.00 92.56 115 PHE A O 1
ATOM 898 N N . LYS A 1 116 ? 8.048 5.567 4.364 1.00 94.25 116 LYS A N 1
ATOM 899 C CA . LYS A 1 116 ? 8.253 6.496 5.491 1.00 94.25 116 LYS A CA 1
ATOM 900 C C . LYS A 1 116 ? 6.926 7.041 6.021 1.00 94.25 116 LYS A C 1
ATOM 902 O O . LYS A 1 116 ? 6.741 7.068 7.234 1.00 94.25 116 LYS A O 1
ATOM 907 N N . LEU A 1 117 ? 5.994 7.418 5.140 1.00 93.94 117 LEU A N 1
ATOM 908 C CA . LEU A 1 117 ? 4.649 7.840 5.547 1.00 93.94 117 LEU A CA 1
ATOM 909 C C . LEU A 1 117 ? 3.932 6.729 6.327 1.00 93.94 117 LEU A C 1
ATOM 911 O O . LEU A 1 117 ? 3.395 6.987 7.401 1.00 93.94 117 LEU A O 1
ATOM 915 N N . LEU A 1 118 ? 3.971 5.486 5.838 1.00 94.19 118 LEU A N 1
ATOM 916 C CA . LEU A 1 118 ? 3.355 4.355 6.541 1.00 94.19 118 LEU A CA 1
ATOM 917 C C . LEU A 1 118 ? 3.972 4.117 7.922 1.00 94.19 118 LEU A C 1
ATOM 919 O O . LEU A 1 118 ? 3.248 3.862 8.881 1.00 94.19 118 LEU A O 1
ATOM 923 N N . SER A 1 119 ? 5.294 4.250 8.035 1.00 94.69 119 SER A N 1
ATOM 924 C CA . SER A 1 119 ? 6.004 4.124 9.312 1.00 94.69 119 SER A CA 1
ATOM 925 C C . SER A 1 119 ? 5.549 5.179 10.328 1.00 94.69 119 SER A C 1
ATOM 927 O O . SER A 1 119 ? 5.373 4.866 11.506 1.00 94.69 119 SER A O 1
ATOM 929 N N . LEU A 1 120 ? 5.301 6.416 9.878 1.00 95.62 120 LEU A N 1
ATOM 930 C CA . LEU A 1 120 ? 4.754 7.481 10.725 1.00 95.62 120 LEU A CA 1
ATOM 931 C C . LEU A 1 120 ? 3.333 7.149 11.198 1.00 95.62 120 LEU A C 1
ATOM 933 O O . LEU A 1 120 ? 3.059 7.235 12.394 1.00 95.62 120 LEU A O 1
ATOM 937 N N . LEU A 1 121 ? 2.461 6.696 10.292 1.00 95.12 121 LEU A N 1
ATOM 938 C CA . LEU A 1 121 ? 1.086 6.307 10.626 1.00 95.12 121 LEU A CA 1
ATOM 939 C C . LEU A 1 121 ? 1.048 5.119 11.600 1.00 95.12 121 LEU A C 1
ATOM 941 O O . LEU A 1 121 ? 0.259 5.111 12.539 1.00 95.12 121 LEU A O 1
ATOM 945 N N . GLN A 1 122 ? 1.935 4.134 11.433 1.00 94.38 122 GLN A N 1
ATOM 946 C CA . GLN A 1 122 ? 2.064 3.026 12.385 1.00 94.38 122 GLN A CA 1
ATOM 947 C C . GLN A 1 122 ? 2.521 3.502 13.764 1.00 94.38 122 GLN A C 1
ATOM 949 O O . GLN A 1 122 ? 2.018 3.019 14.778 1.00 94.38 122 GLN A O 1
ATOM 954 N N . SER A 1 123 ? 3.459 4.449 13.823 1.00 94.56 123 SER A N 1
ATOM 955 C CA . SER A 1 123 ? 3.884 5.040 15.092 1.00 94.56 123 SER A CA 1
ATOM 956 C C . SER A 1 123 ? 2.743 5.798 15.774 1.00 94.56 123 SER A C 1
ATOM 958 O O . SER A 1 123 ? 2.564 5.666 16.983 1.00 94.56 123 SER A O 1
ATOM 960 N N . GLU A 1 124 ? 1.956 6.565 15.018 1.00 94.31 124 GLU A N 1
ATOM 961 C CA . GLU A 1 124 ? 0.793 7.292 15.537 1.00 94.31 124 GLU A CA 1
ATOM 962 C C . GLU A 1 124 ? -0.285 6.327 16.052 1.00 94.31 124 GLU A C 1
ATOM 964 O O . GLU A 1 124 ? -0.805 6.524 17.153 1.00 94.31 124 GLU A O 1
ATOM 969 N N . LEU A 1 125 ? -0.552 5.237 15.324 1.00 94.25 125 LEU A N 1
ATOM 970 C CA . LEU A 1 125 ? -1.499 4.199 15.740 1.00 94.25 125 LEU A CA 1
ATOM 971 C C . LEU A 1 125 ? -1.054 3.521 17.042 1.00 94.25 125 LEU A C 1
ATOM 973 O O . LEU A 1 125 ? -1.867 3.320 17.938 1.00 94.25 125 LEU A O 1
ATOM 977 N N . ARG A 1 126 ? 0.241 3.218 17.191 1.00 92.25 126 ARG A N 1
ATOM 978 C CA . ARG A 1 126 ? 0.786 2.643 18.435 1.00 92.25 126 ARG A CA 1
ATOM 979 C C . ARG A 1 126 ? 0.687 3.600 19.620 1.00 92.25 126 ARG A C 1
ATOM 981 O O . ARG A 1 126 ? 0.482 3.149 20.740 1.00 92.25 126 ARG A O 1
ATOM 988 N N . ALA A 1 127 ? 0.855 4.900 19.384 1.00 91.88 127 ALA A N 1
ATOM 989 C CA . ALA A 1 127 ? 0.833 5.908 20.441 1.00 91.88 127 ALA A CA 1
ATOM 990 C C . ALA A 1 127 ? -0.588 6.281 20.887 1.00 91.88 127 ALA A C 1
ATOM 992 O O . ALA A 1 127 ? -0.801 6.606 22.053 1.00 91.88 127 ALA A O 1
ATOM 993 N N . THR A 1 128 ? -1.551 6.266 19.964 1.00 90.88 128 THR A N 1
ATOM 994 C CA . THR A 1 128 ? -2.888 6.843 20.185 1.00 90.88 128 THR A CA 1
ATOM 995 C C . THR A 1 128 ? -4.033 5.840 20.032 1.00 90.88 128 THR A C 1
ATOM 997 O O . THR A 1 128 ? -5.184 6.179 20.316 1.00 90.88 128 THR A O 1
ATOM 1000 N N . GLY A 1 129 ? -3.760 4.612 19.587 1.00 87.75 129 GLY A N 1
ATOM 1001 C CA . GLY A 1 129 ? -4.796 3.653 19.208 1.00 87.75 129 GLY A CA 1
ATOM 1002 C C . GLY A 1 129 ? -5.681 4.199 18.083 1.00 87.75 129 GLY A C 1
ATOM 1003 O O . GLY A 1 129 ? -5.241 4.983 17.239 1.00 87.75 129 GLY A O 1
ATOM 1004 N N . SER A 1 130 ? -6.964 3.837 18.085 1.00 85.81 130 SER A N 1
ATOM 1005 C CA . SER A 1 130 ? -7.936 4.351 17.108 1.00 85.81 130 SER A CA 1
ATOM 1006 C C . SER A 1 130 ? -8.440 5.773 17.412 1.00 85.81 130 SER A C 1
ATOM 1008 O O . SER A 1 130 ? -9.363 6.258 16.761 1.00 85.81 130 SER A O 1
ATOM 1010 N N . THR A 1 131 ? -7.851 6.481 18.386 1.00 86.00 131 THR A N 1
ATOM 1011 C CA . THR A 1 131 ? -8.316 7.831 18.758 1.00 86.00 131 THR A CA 1
ATOM 1012 C C . THR A 1 131 ? -7.858 8.909 17.772 1.00 86.00 131 THR A C 1
ATOM 1014 O O . THR A 1 131 ? -8.626 9.822 17.460 1.00 86.00 131 THR A O 1
ATOM 1017 N N . ALA A 1 132 ? -6.631 8.808 17.242 1.00 87.12 132 ALA A N 1
ATOM 1018 C CA . ALA A 1 132 ? -6.100 9.768 16.273 1.00 87.12 132 ALA A CA 1
ATOM 1019 C C . ALA A 1 132 ? -6.164 9.264 14.826 1.00 87.12 132 ALA A C 1
ATOM 1021 O O . ALA A 1 132 ? -6.240 10.088 13.914 1.00 87.12 132 ALA A O 1
ATOM 1022 N N . LEU A 1 133 ? -6.220 7.952 14.594 1.00 91.62 133 LEU A N 1
ATOM 1023 C CA . LEU A 1 133 ? -6.315 7.359 13.259 1.00 91.62 133 LEU A CA 1
ATOM 1024 C C . LEU A 1 133 ? -7.632 6.618 13.051 1.00 91.62 133 LEU A C 1
ATOM 1026 O O . LEU A 1 133 ? -8.154 5.968 13.944 1.00 91.62 133 LEU A O 1
ATOM 1030 N N . SER A 1 134 ? -8.155 6.714 11.832 1.00 92.81 134 SER A N 1
ATOM 1031 C CA . SER A 1 134 ? -9.362 6.018 11.388 1.00 92.81 134 SER A CA 1
ATOM 1032 C C . SER A 1 134 ? -9.240 5.652 9.914 1.00 92.81 134 SER A C 1
ATOM 1034 O O . SER A 1 134 ? -8.422 6.235 9.196 1.00 92.81 134 SER A O 1
ATOM 1036 N N . LEU A 1 135 ? -10.096 4.750 9.426 1.00 93.06 135 LEU A N 1
ATOM 1037 C CA . LEU A 1 135 ? -10.115 4.358 8.010 1.00 93.06 135 LEU A CA 1
ATOM 1038 C C . LEU A 1 135 ? -10.259 5.565 7.070 1.00 93.06 135 LEU A C 1
ATOM 1040 O O . LEU A 1 135 ? -9.578 5.648 6.054 1.00 93.06 135 LEU A O 1
ATOM 1044 N N . ARG A 1 136 ? -11.085 6.551 7.440 1.00 93.94 136 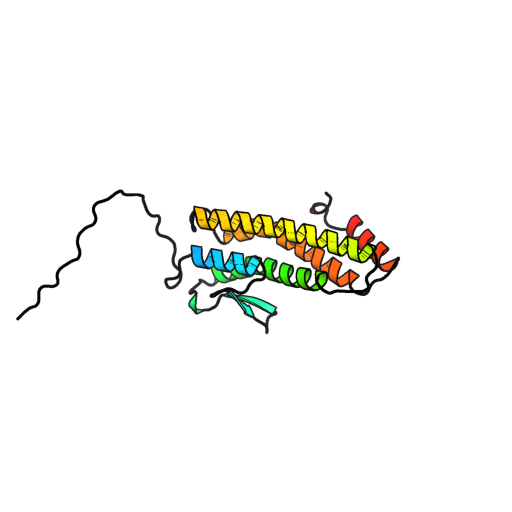ARG A N 1
ATOM 1045 C CA . ARG A 1 136 ? -11.267 7.785 6.655 1.00 93.94 136 ARG A CA 1
ATOM 1046 C C . ARG A 1 136 ? -9.990 8.617 6.578 1.00 93.94 136 ARG A C 1
ATOM 1048 O O . ARG A 1 136 ? -9.671 9.148 5.517 1.00 93.94 136 ARG A O 1
ATOM 1055 N N . LYS A 1 137 ? -9.254 8.728 7.690 1.00 94.31 137 LYS A N 1
ATOM 1056 C CA . LYS A 1 137 ? -7.958 9.415 7.698 1.00 94.31 137 LYS A CA 1
ATOM 1057 C C . LYS A 1 137 ? -6.947 8.656 6.850 1.00 94.31 137 LYS A C 1
ATOM 1059 O O . LYS A 1 137 ? -6.282 9.286 6.039 1.00 94.31 137 LYS A O 1
ATOM 1064 N N . LEU A 1 138 ? -6.876 7.329 6.977 1.00 95.19 138 LEU A N 1
ATOM 1065 C CA . LEU A 1 138 ? -5.986 6.506 6.154 1.00 95.19 138 LEU A CA 1
ATOM 1066 C C . LEU A 1 138 ? -6.269 6.687 4.660 1.00 95.19 138 LEU A C 1
ATOM 1068 O O . LEU A 1 138 ? -5.329 6.926 3.916 1.00 95.19 138 LEU A O 1
ATOM 1072 N N . ILE A 1 139 ? -7.539 6.697 4.241 1.00 95.44 139 ILE A N 1
ATOM 1073 C CA . ILE A 1 139 ? -7.925 7.018 2.856 1.00 95.44 139 ILE A CA 1
ATOM 1074 C C . ILE A 1 139 ? -7.378 8.381 2.425 1.00 95.44 139 ILE A C 1
ATOM 1076 O O . ILE A 1 139 ? -6.806 8.507 1.346 1.00 95.44 139 ILE A O 1
ATOM 1080 N N . SER A 1 140 ? -7.549 9.411 3.257 1.00 95.56 140 SER A N 1
ATOM 1081 C CA . SER A 1 140 ? -7.047 10.751 2.943 1.00 95.56 140 SER A CA 1
ATOM 1082 C C . SER A 1 140 ? -5.523 10.775 2.812 1.00 95.56 140 SER A C 1
ATOM 1084 O O . SER A 1 140 ? -5.002 11.424 1.909 1.00 95.56 140 SER A O 1
ATOM 1086 N N . TRP A 1 141 ? -4.810 10.070 3.692 1.00 94.19 141 TRP A N 1
ATOM 1087 C CA . TRP A 1 141 ? -3.349 9.982 3.675 1.00 94.19 141 TRP A CA 1
ATOM 1088 C C . TRP A 1 141 ? -2.822 9.193 2.476 1.00 94.19 141 TRP A C 1
ATOM 1090 O O . TRP A 1 141 ? -1.792 9.557 1.909 1.00 94.19 141 TRP A O 1
ATOM 1100 N N . THR A 1 142 ? -3.513 8.127 2.065 1.00 94.12 142 THR A N 1
ATOM 1101 C CA . THR A 1 142 ? -3.092 7.286 0.938 1.00 94.12 142 THR A CA 1
ATOM 1102 C C . THR A 1 142 ? -3.598 7.776 -0.410 1.00 94.12 142 THR A C 1
ATOM 1104 O O . THR A 1 142 ? -3.102 7.303 -1.430 1.00 94.12 142 THR A O 1
ATOM 1107 N N . HIS A 1 143 ? -4.514 8.745 -0.458 1.00 93.81 143 HIS A N 1
ATOM 1108 C CA . HIS A 1 143 ? -5.090 9.252 -1.704 1.00 93.81 143 HIS A CA 1
ATOM 1109 C C . HIS A 1 143 ? -4.027 9.719 -2.713 1.00 93.81 143 HIS A C 1
ATOM 1111 O O . HIS A 1 143 ? -4.001 9.242 -3.848 1.00 93.81 143 HIS A O 1
ATOM 1117 N N . GLU A 1 144 ? -3.126 10.613 -2.301 1.00 93.06 144 GLU A N 1
ATOM 1118 C CA . GLU A 1 144 ? -2.075 11.126 -3.187 1.00 93.06 144 GLU A CA 1
ATOM 1119 C C . GLU A 1 144 ? -1.017 10.058 -3.534 1.00 93.06 144 GLU A C 1
ATOM 1121 O O . GLU A 1 144 ? -0.734 9.862 -4.721 1.00 93.06 144 GLU A O 1
ATOM 1126 N N . PRO A 1 145 ? -0.494 9.272 -2.566 1.00 93.00 145 PRO A N 1
ATOM 1127 C CA . PRO A 1 145 ? 0.355 8.124 -2.877 1.00 93.00 145 PRO A CA 1
ATOM 1128 C C . PRO A 1 145 ? -0.261 7.142 -3.879 1.00 93.00 145 PRO A C 1
ATOM 1130 O O . PRO A 1 145 ? 0.429 6.699 -4.792 1.00 93.00 145 PRO A O 1
ATOM 1133 N N . THR A 1 146 ? -1.557 6.841 -3.764 1.00 94.25 146 THR A N 1
ATOM 1134 C CA . THR A 1 146 ? -2.252 5.914 -4.672 1.00 94.25 146 THR A CA 1
ATOM 1135 C C . THR A 1 146 ? -2.204 6.416 -6.110 1.00 94.25 146 THR A C 1
ATOM 1137 O O . THR A 1 146 ? -1.845 5.662 -7.014 1.00 94.25 146 THR A O 1
ATOM 1140 N N . LYS A 1 147 ? -2.509 7.700 -6.340 1.00 93.94 147 LYS A N 1
ATOM 1141 C CA . LYS A 1 147 ? -2.430 8.307 -7.679 1.00 93.94 147 LYS A CA 1
ATOM 1142 C C . LYS A 1 147 ? -1.019 8.223 -8.249 1.00 93.94 147 LYS A C 1
ATOM 1144 O O . LYS A 1 147 ? -0.828 7.777 -9.380 1.00 93.94 147 LYS A O 1
ATOM 1149 N N . ARG A 1 148 ? -0.024 8.585 -7.438 1.00 92.88 148 ARG A N 1
ATOM 1150 C CA . ARG A 1 148 ? 1.384 8.538 -7.837 1.00 92.88 148 ARG A CA 1
ATOM 1151 C C . ARG A 1 148 ? 1.829 7.121 -8.197 1.00 92.88 148 ARG A C 1
ATOM 1153 O O . ARG A 1 148 ? 2.448 6.937 -9.242 1.00 92.88 148 ARG A O 1
ATOM 1160 N N . LEU A 1 149 ? 1.491 6.122 -7.378 1.00 94.25 149 LEU A N 1
ATOM 1161 C CA . LEU A 1 149 ? 1.845 4.728 -7.652 1.00 94.25 149 LEU A CA 1
ATOM 1162 C C . LEU A 1 149 ? 1.147 4.195 -8.914 1.00 94.25 149 LEU A C 1
ATOM 1164 O O . LEU A 1 149 ? 1.792 3.495 -9.688 1.00 94.25 149 LEU A O 1
ATOM 1168 N N . LYS A 1 150 ? -0.103 4.585 -9.206 1.00 94.88 150 LYS A N 1
ATOM 1169 C CA . LYS A 1 150 ? -0.776 4.234 -10.477 1.00 94.88 150 LYS A CA 1
ATOM 1170 C C . LYS A 1 150 ? -0.032 4.770 -11.704 1.00 94.88 150 LYS A C 1
ATOM 1172 O O . LYS A 1 150 ? 0.134 4.049 -12.691 1.00 94.88 150 LYS A O 1
ATOM 1177 N N . HIS A 1 151 ? 0.455 6.011 -11.644 1.00 92.12 151 HIS A N 1
ATOM 1178 C CA . HIS A 1 151 ? 1.264 6.587 -12.724 1.00 92.12 151 HIS A CA 1
ATOM 1179 C C . HIS A 1 151 ? 2.611 5.872 -12.870 1.00 92.12 151 HIS A C 1
ATOM 1181 O O . HIS A 1 151 ? 3.015 5.546 -13.986 1.00 92.12 151 HIS A O 1
ATOM 1187 N N . ILE A 1 152 ? 3.281 5.589 -11.750 1.00 92.75 152 ILE A N 1
ATOM 1188 C CA . ILE A 1 152 ? 4.553 4.859 -11.736 1.00 92.75 152 ILE A CA 1
ATOM 1189 C C . ILE A 1 152 ? 4.389 3.452 -12.316 1.00 92.75 152 ILE A C 1
ATOM 1191 O O . ILE A 1 152 ? 5.218 3.047 -13.124 1.00 92.75 152 ILE A O 1
ATOM 1195 N N . LEU A 1 153 ? 3.329 2.729 -11.946 1.00 93.25 153 LEU A N 1
ATOM 1196 C CA . LEU A 1 153 ? 3.057 1.392 -12.467 1.00 93.25 153 LEU A CA 1
ATOM 1197 C C . LEU A 1 153 ? 2.825 1.429 -13.983 1.00 93.25 153 LEU A C 1
ATOM 1199 O O . LEU A 1 153 ? 3.484 0.703 -14.717 1.00 93.25 153 LEU A O 1
ATOM 1203 N N . THR A 1 154 ? 1.990 2.358 -14.463 1.00 92.38 154 THR A N 1
ATOM 1204 C CA . THR A 1 154 ? 1.757 2.551 -15.908 1.00 92.38 154 THR A CA 1
ATOM 1205 C C . THR A 1 154 ? 3.057 2.846 -16.669 1.00 92.38 154 THR A C 1
ATOM 1207 O O . THR A 1 154 ? 3.269 2.335 -17.773 1.00 92.38 154 THR A O 1
ATOM 1210 N N . LEU A 1 155 ? 3.936 3.675 -16.093 1.00 89.75 155 LEU A N 1
ATOM 1211 C CA . LEU A 1 155 ? 5.247 3.979 -16.665 1.00 89.75 155 LEU A CA 1
ATOM 1212 C C . LEU A 1 155 ? 6.149 2.738 -16.684 1.00 89.75 155 LEU A C 1
ATOM 1214 O O . LEU A 1 155 ? 6.752 2.452 -17.715 1.00 89.75 155 LEU A O 1
ATOM 1218 N N . ALA A 1 156 ? 6.229 2.007 -15.571 1.00 89.06 156 ALA A N 1
ATOM 1219 C CA . ALA A 1 156 ? 7.036 0.797 -15.443 1.00 89.06 156 ALA A CA 1
ATOM 1220 C C . ALA A 1 156 ? 6.616 -0.267 -16.471 1.00 89.06 156 ALA A C 1
ATOM 1222 O O . ALA A 1 156 ? 7.458 -0.748 -17.232 1.00 89.06 156 ALA A O 1
ATOM 1223 N N . ASP A 1 157 ? 5.315 -0.543 -16.583 1.00 88.38 157 ASP A N 1
ATOM 1224 C CA . ASP A 1 157 ? 4.764 -1.496 -17.553 1.00 88.38 157 ASP A CA 1
ATOM 1225 C C . ASP A 1 157 ? 5.056 -1.065 -18.997 1.00 88.38 157 ASP A C 1
ATOM 1227 O O . ASP A 1 157 ? 5.510 -1.859 -19.818 1.00 88.38 157 ASP A O 1
ATOM 1231 N N . SER A 1 158 ? 4.891 0.226 -19.299 1.00 86.75 158 SER A N 1
ATOM 1232 C CA . SER A 1 158 ? 5.180 0.782 -20.629 1.00 86.75 158 SER A CA 1
ATOM 1233 C C . SER A 1 158 ? 6.661 0.729 -21.016 1.00 86.75 158 SER A C 1
ATOM 1235 O O . SER A 1 158 ? 6.991 0.834 -22.199 1.00 86.75 158 SER A O 1
ATOM 1237 N N . CYS A 1 159 ? 7.555 0.652 -20.032 1.00 85.56 159 CYS A N 1
ATOM 1238 C CA . CYS A 1 159 ? 9.000 0.678 -20.220 1.00 85.56 159 CYS A CA 1
ATOM 1239 C C . CYS A 1 159 ? 9.648 -0.710 -20.144 1.00 85.56 159 CYS A C 1
ATOM 1241 O O . CYS A 1 159 ? 10.824 -0.816 -20.495 1.00 85.56 159 CYS A O 1
ATOM 1243 N N . HIS A 1 160 ? 8.910 -1.744 -19.726 1.00 81.62 160 HIS A N 1
ATOM 1244 C CA . HIS A 1 160 ? 9.427 -3.094 -19.480 1.00 81.62 160 HIS A CA 1
ATOM 1245 C C . HIS A 1 160 ? 10.212 -3.664 -20.675 1.00 81.62 160 HIS A C 1
ATOM 1247 O O . HIS A 1 160 ? 11.345 -4.116 -20.516 1.00 81.62 160 HIS A O 1
ATOM 1253 N N . ASP A 1 161 ? 9.650 -3.563 -21.884 1.00 82.25 161 ASP A N 1
ATOM 1254 C CA . ASP A 1 161 ? 10.224 -4.172 -23.094 1.00 82.25 161 ASP A CA 1
ATOM 1255 C C . ASP A 1 161 ? 11.023 -3.189 -23.969 1.00 82.25 161 ASP A C 1
ATOM 1257 O O . ASP A 1 161 ? 11.543 -3.555 -25.028 1.00 82.25 161 ASP A O 1
ATOM 1261 N N . LEU A 1 162 ? 11.147 -1.925 -23.549 1.00 83.69 162 LEU A N 1
ATOM 1262 C CA . LEU A 1 162 ? 11.801 -0.882 -24.339 1.00 83.69 162 LEU A CA 1
ATOM 1263 C C . LEU A 1 162 ? 13.304 -0.797 -24.059 1.00 83.69 162 LEU A C 1
ATOM 1265 O O . LEU A 1 162 ? 13.771 -0.903 -22.926 1.00 83.69 162 LEU A O 1
ATOM 1269 N N . LYS A 1 163 ? 14.085 -0.527 -25.112 1.00 82.94 163 LYS A N 1
ATOM 1270 C CA . LYS A 1 163 ? 15.549 -0.397 -25.040 1.00 82.94 163 LYS A CA 1
ATOM 1271 C C . LYS A 1 163 ? 16.037 0.862 -25.759 1.00 82.94 163 LYS A C 1
ATOM 1273 O O . LYS A 1 163 ? 15.422 1.323 -26.720 1.00 82.94 163 LYS A O 1
ATOM 1278 N N . GLY A 1 164 ? 17.169 1.402 -25.304 1.00 81.56 164 GLY A N 1
ATOM 1279 C CA . GLY A 1 164 ? 17.872 2.507 -25.967 1.00 81.56 164 GLY A CA 1
ATOM 1280 C C . GLY A 1 164 ? 17.017 3.767 -26.136 1.00 81.56 164 GLY A C 1
ATOM 1281 O O . GLY A 1 164 ? 16.345 4.202 -25.202 1.00 81.56 164 GLY A O 1
ATOM 1282 N N . GLY A 1 165 ? 17.036 4.351 -27.337 1.00 84.00 165 GLY A N 1
ATOM 1283 C CA . GLY A 1 165 ? 16.314 5.590 -27.648 1.00 84.00 165 GLY A CA 1
ATOM 1284 C C . GLY A 1 165 ? 14.795 5.500 -27.460 1.00 84.00 165 GLY A C 1
ATOM 1285 O O . GLY A 1 165 ? 14.189 6.476 -27.038 1.00 84.00 165 GLY A O 1
ATOM 1286 N N . LEU A 1 166 ? 14.184 4.327 -27.669 1.00 84.44 166 LEU A N 1
ATOM 1287 C CA . LEU A 1 166 ? 12.740 4.136 -27.463 1.00 84.44 166 LEU A CA 1
ATOM 1288 C C . LEU A 1 166 ? 12.347 4.299 -25.991 1.00 84.44 166 LEU A C 1
ATOM 1290 O O . LEU A 1 166 ? 11.346 4.945 -25.682 1.00 84.44 166 LEU A O 1
ATOM 1294 N N . LEU A 1 167 ? 13.164 3.758 -25.081 1.00 85.00 167 LEU A N 1
ATOM 1295 C CA . LEU A 1 167 ? 12.981 3.942 -23.643 1.00 85.00 167 LEU A CA 1
ATOM 1296 C C . LEU A 1 167 ? 13.146 5.420 -23.265 1.00 85.00 167 LEU A C 1
ATOM 1298 O O . LEU A 1 167 ? 12.310 5.963 -22.546 1.00 85.00 167 LEU A O 1
ATOM 1302 N N . ALA A 1 168 ? 14.182 6.082 -23.792 1.00 84.81 168 ALA A N 1
ATOM 1303 C CA . ALA A 1 168 ? 14.428 7.502 -23.545 1.00 84.81 168 ALA A CA 1
ATOM 1304 C C . ALA A 1 168 ? 13.250 8.375 -24.004 1.00 84.81 168 ALA A C 1
ATOM 1306 O O . ALA A 1 168 ? 12.761 9.201 -23.233 1.00 84.81 168 ALA A O 1
ATOM 1307 N N . SER A 1 169 ? 12.743 8.152 -25.221 1.00 85.94 169 SER A N 1
ATOM 1308 C CA . SER A 1 169 ? 11.578 8.863 -25.750 1.00 85.94 169 SER A CA 1
ATOM 1309 C C . SER A 1 169 ? 10.336 8.628 -24.894 1.00 85.94 169 SER A C 1
ATOM 1311 O O . SER A 1 169 ? 9.645 9.587 -24.567 1.00 85.94 169 SER A O 1
ATOM 1313 N N . LYS A 1 170 ? 10.072 7.385 -24.466 1.00 85.12 170 LYS A N 1
ATOM 1314 C CA . LYS A 1 170 ? 8.896 7.061 -23.644 1.00 85.12 170 LYS A CA 1
ATOM 1315 C C . LYS A 1 170 ? 8.944 7.737 -22.271 1.00 85.12 170 LYS A C 1
ATOM 1317 O O . LYS A 1 170 ? 7.957 8.349 -21.864 1.00 85.12 170 LYS A O 1
ATOM 1322 N N . VAL A 1 171 ? 10.093 7.675 -21.594 1.00 84.50 171 VAL A N 1
ATOM 1323 C CA . VAL A 1 171 ? 10.318 8.355 -20.306 1.00 84.50 171 VAL A CA 1
ATOM 1324 C C . VAL A 1 171 ? 10.183 9.871 -20.468 1.00 84.50 171 VAL A C 1
ATOM 1326 O O . VAL A 1 171 ? 9.536 10.521 -19.651 1.00 84.50 171 VAL A O 1
ATOM 1329 N N . HIS A 1 172 ? 10.723 10.439 -21.549 1.00 84.56 172 HIS A N 1
ATOM 1330 C CA . HIS A 1 172 ? 10.614 11.867 -21.843 1.00 84.56 172 HIS A CA 1
ATOM 1331 C C . HIS A 1 172 ? 9.166 12.311 -22.095 1.00 84.56 172 HIS A C 1
ATOM 1333 O O . HIS A 1 172 ? 8.728 13.315 -21.534 1.00 84.56 172 HIS A O 1
ATOM 1339 N N . THR A 1 173 ? 8.386 11.544 -22.866 1.00 82.50 173 THR A N 1
ATOM 1340 C CA . THR A 1 173 ? 6.954 11.811 -23.060 1.00 82.50 173 THR A CA 1
ATOM 1341 C C . THR A 1 173 ? 6.218 11.838 -21.724 1.00 82.50 173 THR A C 1
ATOM 1343 O O . THR A 1 173 ? 5.442 12.763 -21.491 1.00 82.50 173 THR A O 1
ATOM 1346 N N . PHE A 1 174 ? 6.505 10.887 -20.830 1.00 74.50 174 PHE A N 1
ATOM 1347 C CA . PHE A 1 174 ? 5.927 10.849 -19.485 1.00 74.50 174 PHE A CA 1
ATOM 1348 C C . PHE A 1 174 ? 6.356 12.035 -18.611 1.00 74.50 174 PHE A C 1
ATOM 1350 O O . PHE A 1 174 ? 5.535 12.570 -17.878 1.00 74.50 174 PHE A O 1
ATOM 1357 N N . ALA A 1 175 ? 7.605 12.494 -18.710 1.00 75.06 175 ALA A N 1
ATOM 1358 C CA . ALA A 1 175 ? 8.077 13.665 -17.967 1.00 75.06 175 ALA A CA 1
ATOM 1359 C C . ALA A 1 175 ? 7.410 14.975 -18.439 1.00 75.06 175 ALA A C 1
ATOM 1361 O O . ALA A 1 175 ? 7.116 15.863 -17.634 1.00 75.06 175 ALA A O 1
ATOM 1362 N N . ILE A 1 176 ? 7.145 15.098 -19.744 1.00 72.12 176 ILE A N 1
ATOM 1363 C CA . ILE A 1 176 ? 6.516 16.291 -20.330 1.00 72.12 176 ILE A CA 1
ATOM 1364 C C . ILE A 1 176 ? 4.998 16.303 -20.118 1.00 72.12 176 ILE A C 1
ATOM 1366 O O . ILE A 1 176 ? 4.452 17.362 -19.818 1.00 72.12 176 ILE A O 1
ATOM 1370 N N . HIS A 1 177 ? 4.328 15.157 -20.255 1.00 67.56 177 HIS A N 1
ATOM 1371 C CA . HIS A 1 177 ? 2.860 15.067 -20.255 1.00 67.56 177 HIS A CA 1
ATOM 1372 C C . HIS A 1 177 ? 2.278 14.493 -18.953 1.00 67.56 177 HIS A C 1
ATOM 1374 O O . HIS A 1 177 ? 1.060 14.436 -18.808 1.00 67.56 177 HIS A O 1
ATOM 1380 N N . GLY A 1 178 ? 3.121 14.050 -18.017 1.00 58.47 178 GLY A N 1
ATOM 1381 C CA . GLY A 1 178 ? 2.701 13.570 -16.703 1.00 58.47 178 GLY A CA 1
ATOM 1382 C C . GLY A 1 178 ? 2.193 14.699 -15.805 1.00 58.47 178 GLY A C 1
ATOM 1383 O O . GLY A 1 178 ? 2.694 15.822 -15.863 1.00 58.47 178 GLY A O 1
ATOM 1384 N N . ASP A 1 179 ? 1.193 14.368 -14.986 1.00 50.28 179 ASP A N 1
ATOM 1385 C CA . ASP A 1 179 ? 0.526 15.229 -14.002 1.00 50.28 179 ASP A CA 1
ATOM 1386 C C . ASP A 1 179 ? 1.520 16.166 -13.261 1.00 50.28 179 ASP A C 1
ATOM 1388 O O . ASP A 1 179 ? 2.512 15.678 -12.700 1.00 50.28 179 ASP A O 1
ATOM 1392 N N . PRO A 1 180 ? 1.309 17.503 -13.252 1.00 48.84 180 PRO A N 1
ATOM 1393 C CA . PRO A 1 180 ? 2.241 18.479 -12.673 1.00 48.84 180 PRO A CA 1
ATOM 1394 C C . PRO A 1 180 ? 2.566 18.269 -11.184 1.00 48.84 180 PRO A C 1
ATOM 1396 O O . PRO A 1 180 ? 3.569 18.807 -10.720 1.00 48.84 180 PRO A O 1
ATOM 1399 N N . ALA A 1 181 ? 1.804 17.450 -10.449 1.00 44.62 181 ALA A N 1
ATOM 1400 C CA . ALA A 1 181 ? 2.082 17.084 -9.054 1.00 44.62 181 ALA A CA 1
ATOM 1401 C C . ALA A 1 181 ? 3.339 16.200 -8.845 1.00 44.62 181 ALA A C 1
ATOM 1403 O O . ALA A 1 181 ? 3.725 15.938 -7.706 1.00 44.62 181 ALA A O 1
ATOM 1404 N N . VAL A 1 182 ? 3.989 15.728 -9.919 1.00 48.69 182 VAL A N 1
ATOM 1405 C CA . VAL A 1 182 ? 5.201 14.875 -9.866 1.00 48.69 182 VAL A CA 1
ATOM 1406 C C . VAL A 1 182 ? 6.480 15.649 -10.243 1.00 48.69 182 VAL A C 1
ATOM 1408 O O . VAL A 1 182 ? 7.573 15.085 -10.299 1.00 48.69 182 VAL A O 1
ATOM 1411 N N . ARG A 1 183 ? 6.384 16.961 -10.490 1.00 40.41 183 ARG A N 1
ATOM 1412 C CA . ARG A 1 183 ? 7.535 17.799 -10.850 1.00 40.41 183 ARG A CA 1
ATOM 1413 C C . ARG A 1 183 ? 8.181 18.435 -9.615 1.00 40.41 183 ARG A C 1
ATOM 1415 O O . ARG A 1 183 ? 7.939 19.605 -9.363 1.00 40.41 183 ARG A O 1
ATOM 1422 N N . GLY A 1 184 ? 9.056 17.674 -8.951 1.00 38.72 184 GLY A N 1
ATOM 1423 C CA . GLY A 1 184 ? 10.088 18.198 -8.037 1.00 38.72 184 GLY A CA 1
ATOM 1424 C C . GLY A 1 184 ? 9.614 18.587 -6.646 1.00 38.72 184 GLY A C 1
ATOM 1425 O O . GLY A 1 184 ? 8.818 19.539 -6.534 1.00 38.72 184 GLY A O 1
#

Sequence (184 aa):
LRARVERPPRSVGGGARLQPEAYWAGVPEAAILQEVLYAAQGIEGHYILLDPISDAFRITEDAGVPRGSKDMVRQVCEVGWLYSRIDAHVKTPSTSSLLHQSLCASIKRHLSEYFKLLSLLQSELRATGSTALSLRKLISWTHEPTKRLKHILTLADSCHDLKGGLLASKVHTFAIHGDPAVRG

Radius of gyration: 22.49 Å; chains: 1; bounding box: 48×45×78 Å